Protein AF-A0A370FGY9-F1 (afdb_monomer_lite)

Radius of gyration: 21.3 Å; chains: 1; bounding box: 47×42×70 Å

Foldseek 3Di:
DQVLLVVQCVQQVAFEAEQLRDTPDDGHFQLDVDGPHDPPHNLVVLLVLLVLADPVQNVVRLQFQDDPDPGGHGLVVVLVVLVCQAPVNVVVVVDDPPGGDYPVRSVVVNSVSSSRSSVVQDRFLSNVSSVCVVVPDDVQQAHRHSAPLVRVLLQCVVQVCVVVVHDGNHQWHKDWLQPDFADQFKKWKAWDDPQQPCLEPVSSNVVSVVCVVPVDDTHMHIWGFNDADPFFTKTWTDCDVSTGYIYTFGDDPPDSGTDPCLEPPPPPHRNSDNSNGSGTIMGHGD

InterPro domains:
  IPR014545 Uncharacterised conserved protein UCP028415 [PIRSF028415] (3-267)
  IPR019262 Domain of unknown function DUF2272 [PF10030] (41-260)

Sequence (286 aa):
MARIAQAEHAAWGGAQLDVEGRLVRSGAAEAEERGAFARPAPWQRVMRYWSAVDEAEHARWPSAVRFGALRPAQRELLEQALQMASADLLQGLGAGTGVGLQSDERRAIRVALARVAVIDTPWSAAFISWVAREAGLQPGEFVFSEAHADYAADAWHTRMQEGSGAPSAGAMRACDLRTTAPRVGDLVCHARAASRDLVTLDELGEALERRRATGSGLPMHCDVVVQVDDGGFDTVGGNVLDSVTGRRLAFAPRTRLLDASYQPGCSACTDRHMSTAPWVLLLQWR

Secondary structure (DSSP, 8-state):
-HHHHHHHHHHTT-EEE-TTS-EEE----TT-SS-SS-SSPHHHHHHHHHTTS-GGGGGGSS-EE-SSSSSPEEHHHHHHHHHHTBHHHHHHTTPPTT-SB-HHHHHHHHHHHHHHHHHHS--HHHHHHHHHHHTT--BTTB---SSHHHHHHHHHHHHHHHHHT-----SEEEEETTTS---TT-EEEEE-GGGTT--SHHHHHHHHHHHHHH-----EEEEEEEEE-SSEEEEEEEEETTEEEEEEEEBPTTSSSB-GGGSTT-TTSPP-GGG-S-EEEEEEE-

pLDDT: mean 93.22, std 7.69, range [52.28, 98.94]

Structure (mmCIF, N/CA/C/O backbone):
data_AF-A0A370FGY9-F1
#
_entry.id   AF-A0A370FGY9-F1
#
loop_
_atom_site.group_PDB
_atom_site.id
_atom_site.type_symbol
_atom_site.label_atom_id
_atom_site.label_alt_id
_atom_site.label_comp_id
_atom_site.label_asym_id
_atom_site.label_entity_id
_atom_site.label_seq_id
_atom_site.pdbx_PDB_ins_code
_atom_site.Cartn_x
_atom_site.Cartn_y
_atom_site.Cartn_z
_atom_site.occupancy
_atom_site.B_iso_or_equiv
_atom_site.auth_seq_id
_atom_site.auth_comp_id
_atom_site.auth_asym_id
_atom_site.auth_atom_id
_atom_site.pdbx_PDB_model_num
ATOM 1 N N . MET A 1 1 ? -14.674 -2.165 -2.082 1.00 97.38 1 MET A N 1
ATOM 2 C CA . MET A 1 1 ? -13.233 -2.465 -1.897 1.00 97.38 1 MET A CA 1
ATOM 3 C C . MET A 1 1 ? -12.952 -3.942 -1.616 1.00 97.38 1 MET A C 1
ATOM 5 O O . MET A 1 1 ? -12.257 -4.548 -2.420 1.00 97.38 1 MET A O 1
ATOM 9 N N . ALA A 1 2 ? -13.521 -4.557 -0.568 1.00 98.44 2 ALA A N 1
ATOM 10 C CA . ALA A 1 2 ? -13.224 -5.944 -0.156 1.00 98.44 2 ALA A CA 1
ATOM 11 C C . ALA A 1 2 ? -13.160 -6.986 -1.296 1.00 98.44 2 ALA A C 1
ATOM 13 O O . ALA A 1 2 ? -12.139 -7.640 -1.481 1.00 98.44 2 ALA A O 1
ATOM 14 N N . ARG A 1 3 ? -14.211 -7.081 -2.122 1.00 98.38 3 ARG A N 1
ATOM 15 C CA . ARG A 1 3 ? -14.273 -8.020 -3.259 1.00 98.38 3 ARG A CA 1
ATOM 16 C C . ARG A 1 3 ? -13.146 -7.823 -4.285 1.00 98.38 3 ARG A C 1
ATOM 18 O O . ARG A 1 3 ? -12.659 -8.804 -4.836 1.00 98.38 3 ARG A O 1
ATOM 25 N N . ILE A 1 4 ? -12.742 -6.577 -4.554 1.00 98.50 4 ILE A N 1
ATOM 26 C CA . ILE A 1 4 ? -11.636 -6.272 -5.478 1.00 98.50 4 ILE A CA 1
ATOM 27 C C . ILE A 1 4 ? -10.314 -6.761 -4.880 1.00 98.50 4 ILE A C 1
ATOM 29 O O . ILE A 1 4 ? -9.561 -7.458 -5.555 1.00 98.50 4 ILE A O 1
ATOM 33 N N . ALA A 1 5 ? -10.074 -6.473 -3.597 1.00 98.69 5 ALA A N 1
ATOM 34 C CA . ALA A 1 5 ? -8.876 -6.925 -2.896 1.00 98.69 5 ALA A CA 1
ATOM 35 C C . ALA A 1 5 ? -8.790 -8.463 -2.836 1.00 98.69 5 ALA A C 1
ATOM 37 O O . ALA A 1 5 ? -7.739 -9.021 -3.133 1.00 98.69 5 ALA A O 1
ATOM 38 N N . GLN A 1 6 ? -9.896 -9.160 -2.545 1.00 98.50 6 GLN A N 1
ATOM 39 C CA . GLN A 1 6 ? -9.954 -10.632 -2.557 1.00 98.50 6 GLN A CA 1
ATOM 40 C C . GLN A 1 6 ? -9.659 -11.221 -3.940 1.00 98.50 6 GLN A C 1
ATOM 42 O O . GLN A 1 6 ? -8.902 -12.185 -4.049 1.00 98.50 6 GLN A O 1
ATOM 47 N N . ALA A 1 7 ? -10.241 -10.647 -4.998 1.00 97.19 7 ALA A N 1
ATOM 48 C CA . ALA A 1 7 ? -10.007 -11.105 -6.363 1.00 97.19 7 ALA A CA 1
ATOM 49 C C . ALA A 1 7 ? -8.538 -10.925 -6.774 1.00 97.19 7 ALA A C 1
ATOM 51 O O . ALA A 1 7 ? -7.948 -11.830 -7.365 1.00 97.19 7 ALA A O 1
ATOM 52 N N . GLU A 1 8 ? -7.930 -9.788 -6.425 1.00 97.06 8 GLU A N 1
ATOM 53 C CA . GLU A 1 8 ? -6.521 -9.543 -6.728 1.00 97.06 8 GLU A CA 1
ATOM 54 C C . GLU A 1 8 ? -5.606 -10.442 -5.884 1.00 97.06 8 GLU A C 1
ATOM 56 O O . GLU A 1 8 ? -4.702 -11.066 -6.425 1.00 97.06 8 GLU A O 1
ATOM 61 N N . HIS A 1 9 ? -5.894 -10.631 -4.597 1.00 97.56 9 HIS A N 1
ATOM 62 C CA . HIS A 1 9 ? -5.178 -11.580 -3.741 1.00 97.56 9 HIS A CA 1
ATOM 63 C C . HIS A 1 9 ? -5.190 -13.016 -4.298 1.00 97.56 9 HIS A C 1
ATOM 65 O O . HIS A 1 9 ? -4.148 -13.675 -4.355 1.00 97.56 9 HIS A O 1
ATOM 71 N N . ALA A 1 10 ? -6.342 -13.485 -4.790 1.00 95.44 10 ALA A N 1
ATOM 72 C CA . ALA A 1 10 ? -6.446 -14.781 -5.458 1.00 95.44 10 ALA A CA 1
ATOM 73 C C . ALA A 1 10 ? -5.622 -14.830 -6.758 1.00 95.44 10 ALA A C 1
ATOM 75 O O . ALA A 1 10 ? -4.945 -15.824 -7.025 1.00 95.44 10 ALA A O 1
ATOM 76 N N . ALA A 1 11 ? -5.619 -13.748 -7.543 1.00 93.88 11 ALA A N 1
ATOM 77 C CA . ALA A 1 11 ? -4.817 -13.646 -8.762 1.00 93.88 11 ALA A CA 1
ATOM 78 C C . ALA A 1 11 ? -3.297 -13.658 -8.494 1.00 93.88 11 ALA A C 1
ATOM 80 O O . ALA A 1 11 ? -2.530 -14.064 -9.368 1.00 93.88 11 ALA A O 1
ATOM 81 N N . TRP A 1 12 ? -2.876 -13.268 -7.288 1.00 94.56 12 TRP A N 1
ATOM 82 C CA . TRP A 1 12 ? -1.498 -13.356 -6.791 1.00 94.56 12 TRP A CA 1
ATOM 83 C C . TRP A 1 12 ? -1.161 -14.711 -6.146 1.00 94.56 12 TRP A C 1
ATOM 85 O O . TRP A 1 12 ? -0.090 -14.877 -5.573 1.00 94.56 12 TRP A O 1
ATOM 95 N N . GLY A 1 13 ? -2.041 -15.712 -6.235 1.00 93.25 13 GLY A N 1
ATOM 96 C CA . GLY A 1 13 ? -1.784 -17.051 -5.690 1.00 93.25 13 GLY A CA 1
ATOM 97 C C . GLY A 1 13 ? -2.042 -17.187 -4.186 1.00 93.25 13 GLY A C 1
ATOM 98 O O . GLY A 1 13 ? -1.811 -18.257 -3.623 1.00 93.25 13 GLY A O 1
ATOM 99 N N . GLY A 1 14 ? -2.578 -16.148 -3.539 1.00 95.25 14 GLY A N 1
ATOM 100 C CA . GLY A 1 14 ? -3.145 -16.262 -2.200 1.00 95.25 14 GLY A CA 1
ATOM 101 C C . GLY A 1 14 ? -2.131 -16.294 -1.049 1.00 95.25 14 GLY A C 1
ATOM 102 O O . GLY A 1 14 ? -2.337 -17.052 -0.108 1.00 95.25 14 GLY A O 1
ATOM 103 N N . ALA A 1 15 ? -1.039 -15.519 -1.094 1.00 97.06 15 ALA A N 1
ATOM 104 C CA . ALA A 1 15 ? -0.058 -15.464 0.004 1.00 97.06 15 ALA A CA 1
ATOM 105 C C . ALA A 1 15 ? -0.721 -15.144 1.361 1.00 97.06 15 ALA A C 1
ATOM 107 O O . ALA A 1 15 ? -1.352 -14.103 1.482 1.00 97.06 15 ALA A O 1
ATOM 108 N N . GLN A 1 16 ? -0.583 -15.984 2.389 1.00 98.38 16 GLN A N 1
ATOM 109 C CA . GLN A 1 16 ? -1.390 -15.871 3.613 1.00 98.38 16 GLN A CA 1
ATOM 110 C C . GLN A 1 16 ? -0.542 -15.890 4.886 1.00 98.38 16 GLN A C 1
ATOM 112 O O . GLN A 1 16 ? 0.246 -16.814 5.105 1.00 98.38 16 GLN A O 1
ATOM 117 N N . LEU A 1 17 ? -0.789 -14.910 5.756 1.00 98.62 17 LEU A N 1
ATOM 118 C CA . LEU A 1 17 ? -0.356 -14.888 7.150 1.00 98.62 17 LEU A CA 1
ATOM 119 C C . LEU A 1 17 ? -1.474 -15.416 8.059 1.00 98.62 17 LEU A C 1
ATOM 121 O O . LEU A 1 17 ? -2.625 -14.979 7.951 1.00 98.62 17 LEU A O 1
ATOM 125 N N . ASP A 1 18 ? -1.145 -16.351 8.948 1.00 98.06 18 ASP A N 1
ATOM 126 C CA . ASP A 1 18 ? -2.081 -16.843 9.961 1.00 98.06 18 ASP A CA 1
ATOM 127 C C . ASP A 1 18 ? -2.286 -15.838 11.108 1.00 98.06 18 ASP A C 1
ATOM 129 O O . ASP A 1 18 ? -1.772 -14.716 11.100 1.00 98.06 18 ASP A O 1
ATOM 133 N N . VAL A 1 19 ? -3.075 -16.243 12.102 1.00 97.56 19 VAL A N 1
ATOM 134 C CA . VAL A 1 19 ? -3.445 -15.400 13.242 1.00 97.56 19 VAL A CA 1
ATOM 135 C C . VAL A 1 19 ? -2.258 -15.092 14.168 1.00 97.56 19 VAL A C 1
ATOM 137 O O . VAL A 1 19 ? -2.263 -14.072 14.860 1.00 97.56 19 VAL A O 1
ATOM 140 N N . GLU A 1 20 ? -1.208 -15.912 14.159 1.00 96.81 20 GLU A N 1
ATOM 141 C CA . GLU A 1 20 ? 0.078 -15.643 14.812 1.00 96.81 20 GLU A CA 1
ATOM 142 C C . GLU A 1 20 ? 1.043 -14.848 13.915 1.00 96.81 20 GLU A C 1
ATOM 144 O O . GLU A 1 20 ? 2.161 -14.557 14.321 1.00 96.81 20 GLU A O 1
ATOM 149 N N . GLY A 1 21 ? 0.641 -14.472 12.698 1.00 97.00 21 GLY A N 1
ATOM 150 C CA . GLY A 1 21 ? 1.474 -13.723 11.758 1.00 97.00 21 GLY A CA 1
ATOM 151 C C . GLY A 1 21 ? 2.592 -14.542 11.114 1.00 97.00 21 GLY A C 1
ATOM 152 O O . GLY A 1 21 ? 3.596 -13.968 10.687 1.00 97.00 21 GLY A O 1
ATOM 153 N N . ARG A 1 22 ? 2.440 -15.868 11.034 1.00 97.38 22 ARG A N 1
ATOM 154 C CA . ARG A 1 22 ? 3.341 -16.765 10.299 1.00 97.38 22 ARG A CA 1
ATOM 155 C C . ARG A 1 22 ? 2.874 -16.911 8.858 1.00 97.38 22 ARG A C 1
ATOM 157 O O . ARG A 1 22 ? 1.678 -17.014 8.595 1.00 97.38 22 ARG A O 1
ATOM 164 N N . LEU A 1 23 ? 3.817 -16.986 7.923 1.00 97.50 23 LEU A N 1
ATOM 165 C CA . LEU A 1 23 ? 3.517 -17.283 6.524 1.00 97.50 23 LEU A CA 1
ATOM 166 C C . LEU A 1 23 ? 3.137 -18.759 6.367 1.00 97.50 23 LEU A C 1
ATOM 168 O O . LEU A 1 23 ? 3.995 -19.635 6.446 1.00 97.50 23 LEU A O 1
ATOM 172 N N . VAL A 1 24 ? 1.853 -19.028 6.132 1.00 97.56 24 VAL A N 1
ATOM 173 C CA . VAL A 1 24 ? 1.319 -20.391 5.942 1.00 97.56 24 VAL A CA 1
ATOM 174 C C . VAL A 1 24 ? 1.131 -20.757 4.472 1.00 97.56 24 VAL A C 1
ATOM 176 O O . VAL A 1 24 ? 0.966 -21.928 4.132 1.00 97.56 24 VAL A O 1
ATOM 179 N N . ARG A 1 25 ? 1.165 -19.762 3.583 1.00 96.62 25 ARG A N 1
ATOM 180 C CA . ARG A 1 25 ? 1.125 -19.945 2.132 1.00 96.62 25 ARG A CA 1
ATOM 181 C C . ARG A 1 25 ? 1.906 -18.832 1.451 1.00 96.62 25 ARG A C 1
ATOM 183 O O . ARG A 1 25 ? 1.647 -17.666 1.725 1.00 96.62 25 ARG A O 1
ATOM 190 N N . SER A 1 26 ? 2.785 -19.188 0.522 1.00 94.00 26 SER A N 1
ATOM 191 C CA . SER A 1 26 ? 3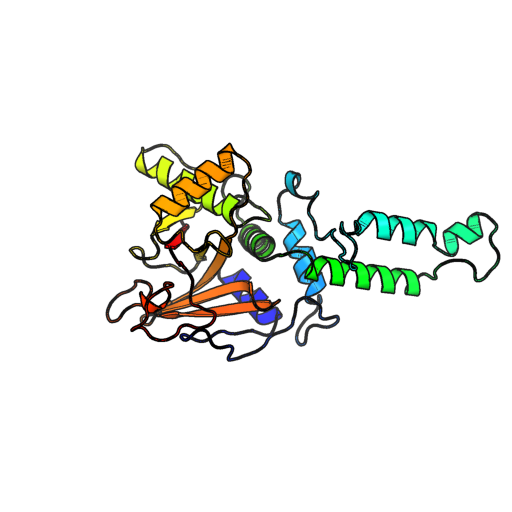.435 -18.228 -0.376 1.00 94.00 26 SER A CA 1
ATOM 192 C C . SER A 1 26 ? 2.614 -18.047 -1.652 1.00 94.00 26 SER A C 1
ATOM 194 O O . SER A 1 26 ? 2.051 -19.012 -2.170 1.00 94.00 26 SER A O 1
ATOM 196 N N . GLY A 1 27 ? 2.547 -16.811 -2.140 1.00 91.19 27 GLY A N 1
ATOM 197 C CA . GLY A 1 27 ? 1.972 -16.457 -3.439 1.00 91.19 27 GLY A CA 1
ATOM 198 C C . GLY A 1 27 ? 3.061 -16.120 -4.457 1.00 91.19 27 GLY A C 1
ATOM 199 O O . GLY A 1 27 ? 4.230 -16.439 -4.249 1.00 91.19 27 GLY A O 1
ATOM 200 N N . ALA A 1 28 ? 2.660 -15.468 -5.545 1.00 93.31 28 ALA A N 1
ATOM 201 C CA . ALA A 1 28 ? 3.574 -14.903 -6.527 1.00 93.31 28 ALA A CA 1
ATOM 202 C C . ALA A 1 28 ? 4.280 -13.661 -5.961 1.00 93.31 28 ALA A C 1
ATOM 204 O O . ALA A 1 28 ? 3.663 -12.867 -5.254 1.00 93.31 28 ALA A O 1
ATOM 205 N N . ALA A 1 29 ? 5.547 -13.468 -6.311 1.00 93.31 29 ALA A N 1
ATOM 206 C CA . ALA A 1 29 ? 6.303 -12.269 -5.967 1.00 93.31 29 ALA A CA 1
ATOM 207 C C . ALA A 1 29 ? 6.226 -11.200 -7.071 1.00 93.31 29 ALA A C 1
ATOM 209 O O . ALA A 1 29 ? 6.128 -11.498 -8.264 1.00 93.31 29 ALA A O 1
ATOM 210 N N . GLU A 1 30 ? 6.335 -9.933 -6.676 1.00 93.50 30 GLU A N 1
ATOM 211 C CA . GLU A 1 30 ? 6.213 -8.748 -7.536 1.00 93.50 30 GLU A CA 1
ATOM 212 C C . GLU A 1 30 ? 7.139 -8.762 -8.757 1.00 93.50 30 GLU A C 1
ATOM 214 O O . GLU A 1 30 ? 6.783 -8.237 -9.811 1.00 93.50 30 GLU A O 1
ATOM 219 N N . ALA A 1 31 ? 8.301 -9.407 -8.645 1.00 88.94 31 ALA A N 1
ATOM 220 C CA . ALA A 1 31 ? 9.307 -9.468 -9.694 1.00 88.94 31 ALA A CA 1
ATOM 221 C C . ALA A 1 31 ? 9.056 -10.566 -10.741 1.00 88.94 31 ALA A C 1
ATOM 223 O O . ALA A 1 31 ? 9.793 -10.625 -11.728 1.00 88.94 31 ALA A O 1
ATOM 224 N N . GLU A 1 32 ? 8.092 -11.469 -10.556 1.00 89.50 32 GLU A N 1
ATOM 225 C CA . GLU A 1 32 ? 7.945 -12.657 -11.408 1.00 89.50 32 GLU A CA 1
ATOM 226 C C . GLU A 1 32 ? 7.555 -12.326 -12.859 1.00 89.50 32 GLU A C 1
ATOM 228 O O . GLU A 1 32 ? 6.661 -11.526 -13.122 1.00 89.50 32 GLU A O 1
ATOM 233 N N . GLU A 1 33 ? 8.206 -12.979 -13.831 1.00 78.94 33 GLU A N 1
ATOM 234 C CA . GLU A 1 33 ? 7.919 -12.819 -15.272 1.00 78.94 33 GLU A CA 1
ATOM 235 C C . GLU A 1 33 ? 6.618 -13.515 -15.697 1.00 78.94 33 GLU A C 1
ATOM 237 O O . GLU A 1 33 ? 5.932 -13.053 -16.611 1.00 78.94 33 GLU A O 1
ATOM 242 N N . ARG A 1 34 ? 6.245 -14.591 -14.999 1.00 68.94 34 ARG A N 1
ATOM 243 C CA . ARG A 1 34 ? 4.994 -15.333 -15.171 1.00 68.94 34 ARG A CA 1
ATOM 244 C C . ARG A 1 34 ? 4.385 -15.530 -13.797 1.00 68.94 34 ARG A C 1
ATOM 246 O O . ARG A 1 34 ? 5.019 -16.140 -12.953 1.00 68.94 34 ARG A O 1
ATOM 253 N N . GLY A 1 35 ? 3.160 -15.055 -13.593 1.00 58.62 35 GLY A N 1
ATOM 254 C CA . GLY A 1 35 ? 2.405 -15.454 -12.411 1.00 58.62 35 GLY A CA 1
ATOM 255 C C . GLY A 1 35 ? 2.022 -16.927 -12.526 1.00 58.62 35 GLY A C 1
ATOM 256 O O . GLY A 1 35 ? 1.659 -17.385 -13.613 1.00 58.62 35 GLY A O 1
ATOM 257 N N . ALA A 1 36 ? 2.059 -17.657 -11.414 1.00 56.16 36 ALA A N 1
ATOM 258 C CA . ALA A 1 36 ? 1.690 -19.072 -11.371 1.00 56.16 36 ALA A CA 1
ATOM 259 C C . ALA A 1 36 ? 0.238 -19.359 -11.830 1.00 56.16 36 ALA A C 1
ATOM 261 O O . ALA A 1 36 ? -0.065 -20.495 -12.190 1.00 56.16 36 ALA A O 1
ATOM 262 N N . PHE A 1 37 ? -0.651 -18.350 -11.859 1.00 55.69 37 PHE A N 1
ATOM 263 C CA . PHE A 1 37 ? -2.094 -18.568 -12.037 1.00 55.69 37 PHE A CA 1
ATOM 264 C C . PHE A 1 37 ? -2.825 -17.628 -13.025 1.00 55.69 37 PHE A C 1
ATOM 266 O O . PHE A 1 37 ? -3.921 -17.980 -13.457 1.00 55.69 37 PHE A O 1
ATOM 273 N N . ALA A 1 38 ? -2.270 -16.474 -13.445 1.00 56.62 38 ALA A N 1
ATOM 274 C CA . ALA A 1 38 ? -2.950 -15.572 -14.396 1.00 56.62 38 ALA A CA 1
AT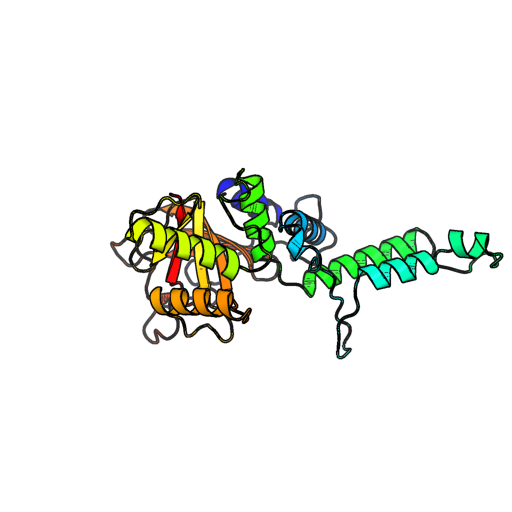OM 275 C C . ALA A 1 38 ? -2.026 -14.560 -15.109 1.00 56.62 38 ALA A C 1
ATOM 277 O O . ALA A 1 38 ? -1.075 -14.049 -14.522 1.00 56.62 38 ALA A O 1
ATOM 278 N N . ARG A 1 39 ? -2.379 -14.186 -16.353 1.00 70.06 39 ARG A N 1
ATOM 279 C CA . ARG A 1 39 ? -1.938 -12.926 -16.987 1.00 70.06 39 ARG A CA 1
ATOM 280 C C . ARG A 1 39 ? -2.833 -11.770 -16.505 1.00 70.06 39 ARG A C 1
ATOM 282 O O . ARG A 1 39 ? -4.024 -12.000 -16.299 1.00 70.06 39 ARG A O 1
ATOM 289 N N . PRO A 1 40 ? -2.318 -10.539 -16.370 1.00 86.75 40 PRO A N 1
ATOM 290 C CA . PRO A 1 40 ? -0.925 -10.134 -16.578 1.00 86.75 40 PRO A CA 1
ATOM 291 C C . PRO A 1 40 ? -0.000 -10.582 -15.425 1.00 86.75 40 PRO A C 1
ATOM 293 O O . PRO A 1 40 ? -0.487 -10.980 -14.367 1.00 86.75 40 PRO A O 1
ATOM 296 N N . ALA A 1 41 ? 1.318 -10.568 -15.652 1.00 91.25 41 ALA A N 1
ATOM 297 C CA . ALA A 1 41 ? 2.325 -10.959 -14.657 1.00 91.25 41 ALA A CA 1
ATOM 298 C C . ALA A 1 41 ? 2.316 -10.020 -13.428 1.00 91.25 41 ALA A C 1
ATOM 300 O O . ALA A 1 41 ? 1.877 -8.875 -13.568 1.00 91.25 41 ALA A O 1
ATOM 301 N N . PRO A 1 42 ? 2.818 -10.442 -12.251 1.00 93.81 42 PRO A N 1
ATOM 302 C CA . PRO A 1 42 ? 2.815 -9.620 -11.035 1.00 93.81 42 PRO A CA 1
ATOM 303 C C . PRO A 1 42 ? 3.351 -8.196 -11.225 1.00 93.81 42 PRO A C 1
ATOM 305 O O . PRO A 1 42 ? 2.633 -7.243 -10.931 1.00 93.81 42 PRO A O 1
ATOM 308 N N . TRP A 1 43 ? 4.524 -8.014 -11.841 1.00 92.94 43 TRP A N 1
ATOM 309 C CA . TRP A 1 43 ? 5.077 -6.671 -12.079 1.00 92.94 43 TRP A CA 1
ATOM 310 C C . TRP A 1 43 ? 4.165 -5.794 -12.951 1.00 92.94 43 TRP A C 1
ATOM 312 O O . TRP A 1 43 ? 4.054 -4.594 -12.731 1.00 92.94 43 TRP A O 1
ATOM 322 N N . GLN A 1 44 ? 3.462 -6.382 -13.923 1.00 92.81 44 GLN A N 1
ATOM 323 C CA . GLN A 1 44 ? 2.523 -5.654 -14.784 1.00 92.81 44 GLN A CA 1
ATOM 324 C C . GLN A 1 44 ? 1.272 -5.230 -14.010 1.00 92.81 44 GLN A C 1
ATOM 326 O O . GLN A 1 44 ? 0.719 -4.164 -14.273 1.00 92.81 44 GLN A O 1
ATOM 331 N N . ARG A 1 45 ? 0.830 -6.056 -13.054 1.00 94.44 45 ARG A N 1
ATOM 332 C CA . ARG A 1 45 ? -0.256 -5.710 -12.126 1.00 94.44 45 ARG A CA 1
ATOM 333 C C . ARG A 1 45 ? 0.164 -4.557 -11.231 1.00 94.44 45 ARG A C 1
ATOM 335 O O . ARG A 1 45 ? -0.597 -3.607 -11.113 1.00 94.44 45 ARG A O 1
ATOM 342 N N . VAL A 1 46 ? 1.391 -4.591 -10.701 1.00 94.75 46 VAL A N 1
ATOM 343 C CA . VAL A 1 46 ? 1.933 -3.469 -9.926 1.00 94.75 46 VAL A CA 1
ATOM 344 C C . VAL A 1 46 ? 1.929 -2.194 -10.760 1.00 94.75 46 VAL A C 1
ATOM 346 O O . VAL A 1 46 ? 1.336 -1.212 -10.331 1.00 94.75 46 VAL A O 1
ATOM 349 N N . MET A 1 47 ? 2.475 -2.217 -11.981 1.00 91.69 47 MET A N 1
ATOM 350 C CA . MET A 1 47 ? 2.444 -1.053 -12.882 1.00 91.69 47 MET A CA 1
ATOM 351 C C . MET A 1 47 ? 1.015 -0.532 -13.131 1.00 91.69 47 MET A C 1
ATOM 353 O O . MET A 1 47 ? 0.821 0.676 -13.223 1.00 91.69 47 MET A O 1
ATOM 357 N N . ARG A 1 48 ? 0.002 -1.412 -13.187 1.00 92.69 48 ARG A N 1
ATOM 358 C CA . ARG A 1 48 ? -1.416 -1.017 -13.279 1.00 92.69 48 ARG A CA 1
ATOM 359 C C . ARG A 1 48 ? -1.917 -0.320 -12.013 1.00 92.69 48 ARG A C 1
ATOM 361 O O . ARG A 1 48 ? -2.732 0.585 -12.116 1.00 92.69 48 ARG A O 1
ATOM 368 N N . TYR A 1 49 ? -1.466 -0.706 -10.822 1.00 95.12 49 TYR A N 1
ATOM 369 C CA . TYR A 1 49 ? -1.899 -0.025 -9.596 1.00 95.12 49 TYR A CA 1
ATOM 370 C C . TYR A 1 49 ? -1.465 1.441 -9.582 1.00 95.12 49 TYR A C 1
ATOM 372 O O . TYR A 1 49 ? -2.221 2.313 -9.164 1.00 95.12 49 TYR A O 1
ATOM 380 N N . TRP A 1 50 ? -0.274 1.721 -10.107 1.00 92.56 50 TRP A N 1
ATOM 381 C CA . TRP A 1 50 ? 0.270 3.074 -10.191 1.00 92.56 50 TRP A CA 1
ATOM 382 C C . TRP A 1 50 ? -0.527 4.010 -11.102 1.00 92.56 50 TRP A C 1
ATOM 384 O O . TRP A 1 50 ? -0.531 5.210 -10.854 1.00 92.56 50 TRP A O 1
ATOM 394 N N . SER A 1 51 ? -1.281 3.492 -12.079 1.00 89.19 51 SER A N 1
ATOM 395 C CA . SER A 1 51 ? -2.181 4.332 -12.885 1.00 89.19 51 SER A CA 1
ATOM 396 C C . SER A 1 51 ? -3.430 4.797 -12.129 1.00 89.19 51 SER A C 1
ATOM 398 O O . SER A 1 51 ? -4.238 5.541 -12.681 1.00 89.19 51 SER A O 1
ATOM 400 N N . ALA A 1 52 ? -3.652 4.311 -10.904 1.00 90.62 52 ALA A N 1
ATOM 401 C CA . ALA A 1 52 ? -4.758 4.753 -10.064 1.00 90.62 52 ALA A CA 1
ATOM 402 C C . ALA A 1 52 ? -4.396 5.918 -9.140 1.00 90.62 52 ALA A C 1
ATOM 404 O O . ALA A 1 52 ? -5.310 6.507 -8.574 1.00 90.62 52 ALA A O 1
ATOM 405 N N . VAL A 1 53 ? -3.109 6.233 -8.979 1.00 90.38 53 VAL A N 1
ATOM 406 C CA . VAL A 1 53 ? -2.639 7.396 -8.215 1.00 90.38 53 VAL A CA 1
ATOM 407 C C . VAL A 1 53 ? -2.987 8.680 -8.985 1.00 90.38 53 VAL A C 1
ATOM 409 O O . VAL A 1 53 ? -3.140 8.649 -10.205 1.00 90.38 53 VAL A O 1
ATOM 412 N N . ASP A 1 54 ? -3.189 9.799 -8.294 1.00 84.31 54 ASP A N 1
ATOM 413 C CA . ASP A 1 54 ? -3.544 11.064 -8.937 1.00 84.31 54 ASP A CA 1
ATOM 414 C C . ASP A 1 54 ? -2.407 11.638 -9.794 1.00 84.31 54 ASP A C 1
ATOM 416 O O . ASP A 1 54 ? -1.220 11.505 -9.488 1.00 84.31 54 ASP A O 1
ATOM 420 N N . GLU A 1 55 ? -2.780 12.332 -10.877 1.00 69.38 55 GLU A N 1
ATOM 421 C CA . GLU A 1 55 ? -1.829 12.788 -11.899 1.00 69.38 55 GLU A CA 1
ATOM 422 C C . GLU A 1 55 ? -0.745 13.726 -11.367 1.00 69.38 55 GLU A C 1
ATOM 424 O O . GLU A 1 55 ? 0.397 13.687 -11.825 1.00 69.38 55 GLU A O 1
ATOM 429 N N . ALA A 1 56 ? -1.074 14.536 -10.361 1.00 66.06 56 ALA A N 1
ATOM 430 C CA . ALA A 1 56 ? -0.116 15.420 -9.705 1.00 66.06 56 ALA A CA 1
ATOM 431 C C . ALA A 1 56 ? 1.027 14.650 -9.012 1.00 66.06 56 ALA A C 1
ATOM 433 O O . ALA A 1 56 ? 2.112 15.198 -8.816 1.00 66.06 56 ALA A O 1
ATOM 434 N N . GLU A 1 57 ? 0.809 13.377 -8.680 1.00 67.19 57 GLU A N 1
ATOM 435 C CA . GLU A 1 57 ? 1.802 12.481 -8.089 1.00 67.19 57 GLU A CA 1
ATOM 436 C C . GLU A 1 57 ? 2.435 11.535 -9.128 1.00 67.19 57 GLU A C 1
ATOM 438 O O . GLU A 1 57 ? 3.396 10.833 -8.815 1.00 67.19 57 GLU A O 1
ATOM 443 N N . HIS A 1 58 ? 1.993 11.561 -10.397 1.00 61.38 58 HIS A N 1
ATOM 444 C CA . HIS A 1 58 ? 2.502 10.675 -11.454 1.00 61.38 58 HIS A CA 1
ATOM 445 C C . HIS A 1 58 ? 4.001 10.821 -11.750 1.00 61.38 58 HIS A C 1
ATOM 447 O O . HIS A 1 58 ? 4.611 9.897 -12.286 1.00 61.38 58 HIS A O 1
ATOM 453 N N . ALA A 1 59 ? 4.634 11.931 -11.357 1.00 52.28 59 ALA A N 1
ATOM 454 C CA . ALA A 1 59 ? 6.087 12.094 -11.445 1.00 52.28 59 ALA A CA 1
ATOM 455 C C . ALA A 1 59 ? 6.879 11.036 -10.639 1.00 52.28 59 ALA A C 1
ATOM 457 O O . ALA A 1 59 ? 8.102 10.969 -10.756 1.00 52.28 59 ALA A O 1
ATOM 458 N N . ARG A 1 60 ? 6.193 10.229 -9.819 1.00 60.56 60 ARG A N 1
ATOM 459 C CA . ARG A 1 60 ? 6.750 9.202 -8.934 1.00 60.56 60 ARG A CA 1
ATOM 460 C C . ARG A 1 60 ? 6.244 7.785 -9.236 1.00 60.56 60 ARG A C 1
ATOM 462 O O . ARG A 1 60 ? 6.417 6.891 -8.413 1.00 60.56 60 ARG A O 1
ATOM 469 N N . TRP A 1 61 ? 5.726 7.541 -10.452 1.00 77.06 61 TRP A N 1
ATOM 470 C CA . TRP A 1 61 ? 5.603 6.172 -10.992 1.00 77.06 61 TRP A CA 1
ATOM 471 C C . TRP A 1 61 ? 6.903 5.394 -10.750 1.00 77.06 61 TRP A C 1
ATOM 473 O O . TRP A 1 61 ? 7.951 6.038 -10.648 1.00 77.06 61 TRP A O 1
ATOM 483 N N . PRO A 1 62 ? 6.890 4.046 -10.717 1.00 83.25 62 PRO A N 1
ATOM 484 C CA . PRO A 1 62 ? 8.095 3.248 -10.524 1.00 83.25 62 PRO A CA 1
ATOM 485 C C . PRO A 1 62 ? 9.129 3.611 -11.590 1.00 83.25 62 PRO A C 1
ATOM 487 O O . PRO A 1 62 ? 9.078 3.150 -12.733 1.00 83.25 62 PRO A O 1
ATOM 490 N N . SER A 1 63 ? 10.023 4.517 -11.223 1.00 85.69 63 SER A N 1
ATOM 491 C CA . SER A 1 63 ? 10.941 5.239 -12.107 1.00 85.69 63 SER A CA 1
ATOM 492 C C . SER A 1 63 ? 12.359 5.120 -11.582 1.00 85.69 63 SER A C 1
ATOM 494 O O . SER A 1 63 ? 13.308 5.176 -12.355 1.00 85.69 63 SER A O 1
ATOM 496 N N . ALA A 1 64 ? 12.524 4.893 -10.280 1.00 89.56 64 ALA A N 1
ATOM 497 C CA . ALA A 1 64 ? 13.817 4.624 -9.691 1.00 89.56 64 ALA A CA 1
ATOM 498 C C . ALA A 1 64 ? 14.314 3.237 -10.116 1.00 89.56 64 ALA A C 1
ATOM 500 O O . ALA A 1 64 ? 13.647 2.236 -9.891 1.00 89.56 64 ALA A O 1
ATOM 501 N N . VAL A 1 65 ? 15.514 3.192 -10.690 1.00 92.62 65 VAL A N 1
ATOM 502 C CA . VAL A 1 65 ? 16.277 1.964 -10.932 1.00 92.62 65 VAL A CA 1
ATOM 503 C C . VAL A 1 65 ? 17.561 2.059 -10.115 1.00 92.62 65 VAL A C 1
ATOM 505 O O . VAL A 1 65 ? 18.442 2.876 -10.411 1.00 92.62 65 VAL A O 1
ATOM 508 N N . ARG A 1 66 ? 17.669 1.268 -9.048 1.00 92.00 66 ARG A N 1
ATOM 509 C CA . ARG A 1 66 ? 18.839 1.219 -8.167 1.00 92.00 66 ARG A CA 1
ATOM 510 C C . ARG A 1 66 ? 19.842 0.205 -8.706 1.00 92.00 66 ARG A C 1
ATOM 512 O O . ARG A 1 66 ? 19.518 -0.933 -9.016 1.00 92.00 66 ARG A O 1
ATOM 519 N N . PHE A 1 67 ? 21.097 0.633 -8.800 1.00 92.50 67 PHE A N 1
ATOM 520 C CA . PHE A 1 67 ? 22.189 -0.173 -9.363 1.00 92.50 67 PHE A CA 1
ATOM 521 C C . PHE A 1 67 ? 23.505 -0.018 -8.579 1.00 92.50 67 PHE A C 1
ATOM 523 O O . PHE A 1 67 ? 24.588 -0.255 -9.104 1.00 92.50 67 PHE A O 1
ATOM 530 N N . GLY A 1 68 ? 23.421 0.424 -7.318 1.00 91.94 68 GLY A N 1
ATOM 531 C CA . GLY A 1 68 ? 24.579 0.646 -6.438 1.00 91.94 68 GLY A CA 1
ATOM 532 C C . GLY A 1 68 ? 25.182 2.057 -6.484 1.00 91.94 68 GLY A C 1
ATOM 533 O O . GLY A 1 68 ? 26.085 2.353 -5.707 1.00 91.94 68 GLY A O 1
ATOM 534 N N . ALA A 1 69 ? 24.680 2.949 -7.342 1.00 92.31 69 ALA A N 1
ATOM 535 C CA . ALA A 1 69 ? 25.060 4.362 -7.331 1.00 92.31 69 ALA A CA 1
ATOM 536 C C . ALA A 1 69 ? 24.385 5.154 -6.195 1.00 92.31 69 ALA A C 1
ATOM 538 O O . ALA A 1 69 ? 23.364 4.743 -5.645 1.00 92.31 69 ALA A O 1
ATOM 539 N N . LEU A 1 70 ? 24.931 6.342 -5.893 1.00 93.44 70 LEU A N 1
ATOM 540 C CA . LEU A 1 70 ? 24.404 7.253 -4.865 1.00 93.44 70 LEU A CA 1
ATOM 541 C C . LEU A 1 70 ? 22.949 7.673 -5.128 1.00 93.44 70 LEU A C 1
ATOM 543 O O . LEU A 1 70 ? 22.174 7.859 -4.193 1.00 93.44 70 LEU A O 1
ATOM 547 N N . ARG A 1 71 ? 22.588 7.857 -6.402 1.00 91.56 71 ARG A N 1
ATOM 548 C CA . ARG A 1 71 ? 21.232 8.198 -6.840 1.00 91.56 71 ARG A CA 1
ATOM 549 C C . ARG A 1 71 ? 20.733 7.128 -7.811 1.00 91.56 71 ARG A C 1
ATOM 551 O O . ARG A 1 71 ? 21.531 6.663 -8.627 1.00 91.56 71 ARG A O 1
ATOM 558 N N . PRO A 1 72 ? 19.446 6.747 -7.744 1.00 92.50 72 PRO A N 1
ATOM 559 C CA . PRO A 1 72 ? 18.872 5.842 -8.729 1.00 92.50 72 PRO A CA 1
ATOM 560 C C . PRO A 1 72 ? 18.892 6.486 -10.119 1.00 92.50 72 PRO A C 1
ATOM 562 O O . PRO A 1 72 ? 18.805 7.710 -10.255 1.00 92.50 72 PRO A O 1
ATOM 565 N N . ALA A 1 73 ? 18.990 5.652 -11.150 1.00 92.88 73 ALA A N 1
ATOM 566 C CA . ALA A 1 73 ? 18.720 6.086 -12.512 1.00 92.88 73 ALA A CA 1
ATOM 567 C C . ALA A 1 73 ? 17.206 6.243 -12.708 1.00 92.88 73 ALA A C 1
ATOM 569 O O . ALA A 1 73 ? 16.421 5.561 -12.050 1.00 92.88 73 ALA A O 1
ATOM 570 N N . GLN A 1 74 ? 16.807 7.132 -13.618 1.00 91.62 74 GLN A N 1
ATOM 571 C CA . GLN A 1 74 ? 15.405 7.285 -14.006 1.00 91.62 74 GLN A CA 1
ATOM 572 C C . GLN A 1 74 ? 15.095 6.319 -15.148 1.00 91.62 74 GLN A C 1
ATOM 574 O O . GLN A 1 74 ? 15.750 6.364 -16.194 1.00 91.62 74 GLN A O 1
ATOM 579 N N . ARG A 1 75 ? 14.098 5.457 -14.956 1.00 91.94 75 ARG A N 1
ATOM 580 C CA . ARG A 1 75 ? 13.673 4.441 -15.920 1.00 91.94 75 ARG A CA 1
ATOM 581 C C . ARG A 1 75 ? 13.332 5.073 -17.262 1.00 91.94 75 ARG A C 1
ATOM 583 O O . ARG A 1 75 ? 13.760 4.562 -18.286 1.00 91.94 75 ARG A O 1
ATOM 590 N N . GLU A 1 76 ? 12.639 6.203 -17.268 1.00 89.50 76 GLU A N 1
ATOM 591 C CA . GLU A 1 76 ? 12.215 6.908 -18.478 1.00 89.50 76 GLU A CA 1
ATOM 592 C C . GLU A 1 76 ? 13.416 7.411 -19.288 1.00 89.50 76 GLU A C 1
ATOM 594 O O . GLU A 1 76 ? 13.443 7.273 -20.509 1.00 89.50 76 GLU A O 1
ATOM 599 N N . LEU A 1 77 ? 14.446 7.941 -18.618 1.00 93.06 77 LEU A N 1
ATOM 600 C CA . LEU A 1 77 ? 15.681 8.376 -19.280 1.00 93.06 77 LEU A CA 1
ATOM 601 C C . LEU A 1 77 ? 16.478 7.186 -19.822 1.00 93.06 77 LEU A C 1
ATOM 603 O O . LEU A 1 77 ? 17.041 7.263 -20.914 1.00 93.06 77 LEU A O 1
ATOM 607 N N . LEU A 1 78 ? 16.497 6.067 -19.095 1.00 94.19 78 LEU A N 1
ATOM 608 C CA . LEU A 1 78 ? 17.086 4.824 -19.589 1.00 94.19 78 LEU A CA 1
ATOM 609 C C . LEU A 1 78 ? 16.320 4.302 -20.812 1.00 94.19 78 LEU A C 1
ATOM 611 O O . LEU A 1 78 ? 16.935 3.916 -21.800 1.00 94.19 78 LEU A O 1
ATOM 615 N N . GLU A 1 79 ? 14.989 4.345 -20.797 1.00 92.69 79 GLU A N 1
ATOM 616 C CA . GLU A 1 79 ? 14.152 3.965 -21.938 1.00 92.69 79 GLU A CA 1
ATOM 617 C C . GLU A 1 79 ? 14.386 4.868 -23.157 1.00 92.69 79 GLU A C 1
ATOM 619 O O . GLU A 1 79 ? 14.472 4.366 -24.281 1.00 92.69 79 GLU A O 1
ATOM 624 N N . GLN A 1 80 ? 14.566 6.175 -22.951 1.00 94.00 80 GLN A N 1
ATOM 625 C CA . GLN A 1 80 ? 14.961 7.107 -24.011 1.00 94.00 80 GLN A CA 1
ATOM 626 C C . GLN A 1 80 ? 16.348 6.766 -24.570 1.00 94.00 80 GLN A C 1
ATOM 628 O O . GLN A 1 80 ? 16.517 6.712 -25.788 1.00 94.00 80 GLN A O 1
ATOM 633 N N . ALA A 1 81 ? 17.326 6.461 -23.711 1.00 95.38 81 ALA A N 1
ATOM 634 C CA . ALA A 1 81 ? 18.652 6.023 -24.145 1.00 95.38 81 ALA A CA 1
ATOM 635 C C . ALA A 1 81 ? 18.588 4.731 -24.977 1.00 95.38 81 ALA A C 1
ATOM 637 O O . ALA A 1 81 ? 19.230 4.637 -26.022 1.00 95.38 81 ALA A O 1
ATOM 638 N N . LEU A 1 82 ? 17.749 3.770 -24.580 1.00 95.19 82 LEU A N 1
ATOM 639 C CA . LEU A 1 82 ? 17.506 2.552 -25.357 1.00 95.19 82 LEU A CA 1
ATOM 640 C C . LEU A 1 82 ? 16.848 2.835 -26.712 1.00 95.19 82 LEU A C 1
ATOM 642 O O . LEU A 1 82 ? 17.141 2.148 -27.689 1.00 95.19 82 LEU A O 1
ATOM 646 N N . GLN A 1 83 ? 15.960 3.829 -26.791 1.00 93.44 83 GLN A N 1
ATOM 647 C CA . GLN A 1 83 ? 15.352 4.249 -28.053 1.00 93.44 83 GLN A CA 1
ATOM 648 C C . GLN A 1 83 ? 16.390 4.889 -28.983 1.00 93.44 83 GLN A C 1
ATOM 650 O O . GLN A 1 83 ? 16.424 4.565 -30.172 1.00 93.44 83 GLN A O 1
ATOM 655 N N . MET A 1 84 ? 17.267 5.737 -28.441 1.00 95.25 84 MET A N 1
ATOM 656 C CA . MET A 1 84 ? 18.376 6.335 -29.192 1.00 95.25 84 MET A CA 1
ATOM 657 C C . MET A 1 84 ? 19.381 5.285 -29.683 1.00 95.25 84 MET A C 1
ATOM 659 O O . MET A 1 84 ? 19.968 5.443 -30.747 1.00 95.25 84 MET A O 1
ATOM 663 N N . ALA A 1 85 ? 19.542 4.189 -28.940 1.00 95.25 85 ALA A N 1
ATOM 664 C CA . ALA A 1 85 ? 20.403 3.070 -29.305 1.00 95.25 85 ALA A CA 1
ATOM 665 C C . ALA A 1 85 ? 19.746 2.054 -30.263 1.00 95.25 85 ALA A C 1
ATOM 667 O O . ALA A 1 85 ? 20.345 1.013 -30.531 1.00 95.25 85 ALA A O 1
ATOM 668 N N . SER A 1 86 ? 18.523 2.294 -30.752 1.00 95.75 86 SER A N 1
ATOM 669 C CA . SER A 1 86 ? 17.822 1.328 -31.610 1.00 95.75 86 SER A CA 1
ATOM 670 C C . SER A 1 86 ? 18.490 1.163 -32.978 1.00 95.75 86 SER A C 1
ATOM 672 O O . SER A 1 86 ? 18.889 2.143 -33.610 1.00 95.75 86 SER A O 1
ATOM 674 N N . ALA A 1 87 ? 18.579 -0.084 -33.449 1.00 95.19 87 ALA A N 1
ATOM 675 C CA . ALA A 1 87 ? 19.172 -0.406 -34.745 1.00 95.19 87 ALA A CA 1
ATOM 676 C C . ALA A 1 87 ? 18.476 0.336 -35.898 1.00 95.19 87 ALA A C 1
ATOM 678 O O . ALA A 1 87 ? 19.157 0.900 -36.749 1.00 95.19 87 ALA A O 1
ATOM 679 N N . ASP A 1 88 ? 17.140 0.416 -35.880 1.00 93.12 88 ASP A N 1
ATOM 680 C CA . ASP A 1 88 ? 16.357 1.122 -36.905 1.00 93.12 88 ASP A CA 1
ATOM 681 C C . ASP A 1 88 ? 16.725 2.613 -36.988 1.00 93.12 88 ASP A C 1
ATOM 683 O O . ASP A 1 88 ? 16.925 3.153 -38.077 1.00 93.12 88 ASP A O 1
ATOM 687 N N . LEU A 1 89 ? 16.856 3.283 -35.835 1.00 93.94 89 LEU A N 1
ATOM 688 C CA . LEU A 1 89 ? 17.221 4.698 -35.787 1.00 93.94 89 LEU A CA 1
ATOM 689 C C . LEU A 1 89 ? 18.652 4.914 -36.280 1.00 93.94 89 LEU A C 1
ATOM 691 O O . LEU A 1 89 ? 18.890 5.796 -37.101 1.00 93.94 89 LEU A O 1
ATOM 695 N N . LEU A 1 90 ? 19.602 4.111 -35.798 1.00 96.00 90 LEU A N 1
ATOM 696 C CA . LEU A 1 90 ? 21.009 4.259 -36.166 1.00 96.00 90 LEU A CA 1
ATOM 697 C C . LEU A 1 90 ? 21.246 3.942 -37.648 1.00 96.00 90 LEU A C 1
ATOM 699 O O . LEU A 1 90 ? 22.002 4.657 -38.304 1.00 96.00 90 LEU A O 1
ATOM 703 N N . GLN A 1 91 ? 20.565 2.939 -38.207 1.00 94.25 91 GLN A N 1
ATOM 704 C CA . GLN A 1 91 ? 20.604 2.650 -39.644 1.00 94.25 91 GLN A CA 1
ATOM 705 C C . GLN A 1 91 ? 20.020 3.802 -40.468 1.00 94.25 91 GLN A C 1
ATOM 707 O O . GLN A 1 91 ? 20.611 4.192 -41.473 1.00 94.25 91 GLN A O 1
ATOM 712 N N . GLY A 1 92 ? 18.921 4.414 -40.012 1.00 93.38 92 GLY A N 1
ATOM 713 C CA . GLY A 1 92 ? 18.369 5.628 -40.624 1.00 93.38 92 GLY A CA 1
ATOM 714 C C . GLY A 1 92 ? 19.339 6.818 -40.623 1.00 93.38 92 GLY A C 1
ATOM 715 O O . GLY A 1 92 ? 19.241 7.692 -41.481 1.00 93.38 92 GLY A O 1
ATOM 716 N N . LEU A 1 93 ? 20.309 6.827 -39.702 1.00 95.56 93 LEU A N 1
ATOM 717 C CA . LEU A 1 93 ? 21.394 7.810 -39.615 1.00 95.56 93 LEU A CA 1
ATOM 718 C C . LEU A 1 93 ? 22.676 7.381 -40.360 1.00 95.56 93 LEU A C 1
ATOM 720 O O . LEU A 1 93 ? 23.696 8.061 -40.261 1.00 95.56 93 LEU A O 1
ATOM 724 N N . GLY A 1 94 ? 22.642 6.276 -41.112 1.00 94.75 94 GLY A N 1
ATOM 725 C CA . GLY A 1 94 ? 23.765 5.793 -41.922 1.00 94.75 94 GLY A CA 1
ATOM 726 C C . GLY A 1 94 ? 24.724 4.838 -41.205 1.00 94.75 94 GLY A C 1
ATOM 727 O O . GLY A 1 94 ? 25.795 4.547 -41.739 1.00 94.75 94 GLY A O 1
ATOM 728 N N . ALA A 1 95 ? 24.376 4.335 -40.016 1.00 93.31 95 ALA A N 1
ATOM 729 C CA . ALA A 1 95 ? 25.151 3.277 -39.371 1.00 93.31 95 ALA A CA 1
ATOM 730 C C . ALA A 1 95 ? 25.060 1.955 -40.158 1.00 93.31 95 ALA A C 1
ATOM 732 O O . ALA A 1 95 ? 24.046 1.649 -40.787 1.00 93.31 95 ALA A O 1
ATOM 733 N N . GLY A 1 96 ? 26.128 1.154 -40.103 1.00 90.44 96 GLY A N 1
ATOM 734 C CA . GLY A 1 96 ? 26.175 -0.156 -40.752 1.00 90.44 96 GLY A CA 1
ATOM 735 C C . GLY A 1 96 ? 25.182 -1.163 -40.162 1.00 90.44 96 GLY A C 1
ATOM 736 O O . GLY A 1 96 ? 24.706 -1.029 -39.033 1.00 90.44 96 GLY A O 1
ATOM 737 N N . THR A 1 97 ? 24.900 -2.223 -40.918 1.00 85.69 97 THR A N 1
ATOM 738 C CA . THR A 1 97 ? 24.090 -3.353 -40.444 1.00 85.69 97 THR A CA 1
ATOM 739 C C . THR A 1 97 ? 24.739 -4.009 -39.225 1.00 85.69 97 THR A C 1
ATOM 741 O O . THR A 1 97 ? 25.945 -4.249 -39.226 1.00 85.69 97 THR A O 1
ATOM 744 N N . GLY A 1 98 ? 23.943 -4.327 -38.202 1.00 85.50 98 GLY A N 1
ATOM 745 C CA . GLY A 1 98 ? 24.435 -4.917 -36.949 1.00 85.50 98 GLY A CA 1
ATOM 746 C C . GLY A 1 98 ? 24.885 -3.901 -35.892 1.00 85.50 98 GLY A C 1
ATOM 747 O O . GLY A 1 98 ? 25.345 -4.306 -34.830 1.00 85.50 98 GLY A O 1
ATOM 748 N N . VAL A 1 99 ? 24.735 -2.596 -36.150 1.00 92.06 99 VAL A N 1
ATOM 749 C CA . VAL A 1 99 ? 24.923 -1.541 -35.145 1.00 92.06 99 VAL A CA 1
ATOM 750 C C . VAL A 1 99 ? 23.582 -1.199 -34.489 1.00 92.06 99 VAL A C 1
ATOM 752 O O . VAL A 1 99 ? 22.592 -0.961 -35.179 1.00 92.06 99 VAL A O 1
ATOM 755 N N . GLY A 1 100 ? 23.571 -1.128 -33.156 1.00 94.19 100 GLY A N 1
ATOM 756 C CA . GLY A 1 100 ? 22.391 -0.797 -32.354 1.00 94.19 100 GLY A CA 1
ATOM 757 C C . GLY A 1 100 ? 21.630 -2.014 -31.832 1.00 94.19 100 GLY A C 1
ATOM 758 O O . GLY A 1 100 ? 21.851 -3.145 -32.257 1.00 94.19 100 GLY A O 1
ATOM 759 N N . LEU A 1 101 ? 20.723 -1.755 -30.893 1.00 96.06 101 LEU A N 1
ATOM 760 C CA . LEU A 1 101 ? 19.889 -2.765 -30.252 1.00 96.06 101 LEU A CA 1
ATOM 761 C C . LEU A 1 101 ? 18.749 -3.196 -31.172 1.00 96.06 101 LEU A C 1
ATOM 763 O O . LEU A 1 101 ? 17.991 -2.356 -31.678 1.00 96.06 101 LEU A O 1
ATOM 767 N N . GLN A 1 102 ? 18.589 -4.506 -31.316 1.00 95.94 102 GLN A N 1
ATOM 768 C CA . GLN A 1 102 ? 17.459 -5.112 -32.003 1.00 95.94 102 GLN A CA 1
ATOM 769 C C . GLN A 1 102 ? 16.156 -4.916 -31.213 1.00 95.94 102 GLN A C 1
ATOM 771 O O . GLN A 1 102 ? 16.134 -4.560 -30.027 1.00 95.94 102 GLN A O 1
ATOM 776 N N . SER A 1 103 ? 15.023 -5.106 -31.892 1.00 92.19 103 SER A N 1
ATOM 777 C CA . SER A 1 103 ? 13.699 -4.850 -31.307 1.00 92.19 103 SER A CA 1
ATOM 778 C C . SER A 1 103 ? 13.390 -5.731 -30.085 1.00 92.19 103 SER A C 1
ATOM 780 O O . SER A 1 103 ? 12.764 -5.266 -29.126 1.00 92.19 103 SER A O 1
ATOM 782 N N . ASP A 1 104 ? 13.858 -6.976 -30.096 1.00 94.19 104 ASP A N 1
ATOM 783 C CA . ASP A 1 104 ? 13.734 -7.965 -29.031 1.00 94.19 104 ASP A CA 1
ATOM 784 C C . ASP A 1 104 ? 14.693 -7.683 -27.869 1.00 94.19 104 ASP A C 1
ATOM 786 O O . ASP A 1 104 ? 14.242 -7.668 -26.723 1.00 94.19 104 ASP A O 1
ATOM 790 N N . GLU A 1 105 ? 15.955 -7.341 -28.139 1.00 95.25 105 GLU A N 1
ATOM 791 C CA . GLU A 1 105 ? 16.928 -6.906 -27.124 1.00 95.25 105 GLU A CA 1
ATOM 792 C C . GLU A 1 105 ? 16.416 -5.677 -26.365 1.00 95.25 105 GLU A C 1
ATOM 794 O O . GLU A 1 105 ? 16.335 -5.660 -25.134 1.00 95.25 105 GLU A O 1
ATOM 799 N N . ARG A 1 106 ? 15.957 -4.657 -27.100 1.00 94.50 106 ARG A N 1
ATOM 800 C CA . ARG A 1 106 ? 15.373 -3.447 -26.512 1.00 94.50 106 ARG A CA 1
ATOM 801 C C . ARG A 1 106 ? 14.123 -3.763 -25.698 1.00 94.50 106 ARG A C 1
ATOM 803 O O . ARG A 1 106 ? 13.887 -3.156 -24.653 1.00 94.50 106 ARG A O 1
ATOM 810 N N . ARG A 1 107 ? 13.285 -4.699 -26.153 1.00 92.50 107 ARG A N 1
ATOM 811 C CA . ARG A 1 107 ? 12.119 -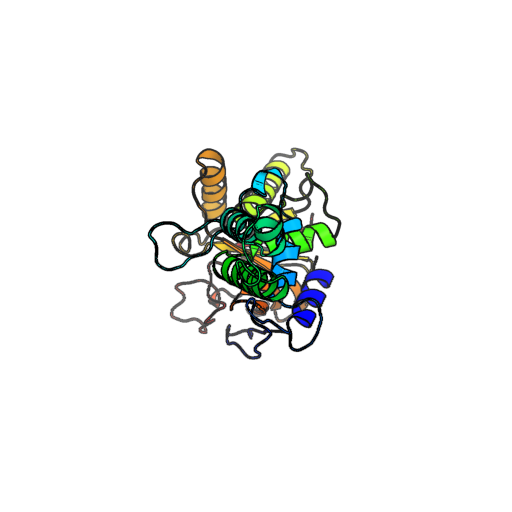5.153 -25.384 1.00 92.50 107 ARG A CA 1
ATOM 812 C C . ARG A 1 107 ? 12.542 -5.868 -24.100 1.00 92.50 107 ARG A C 1
ATOM 814 O O . ARG A 1 107 ? 11.957 -5.577 -23.060 1.00 92.50 107 ARG A O 1
ATOM 821 N N . ALA A 1 108 ? 13.534 -6.751 -24.159 1.00 93.75 108 ALA A N 1
ATOM 822 C CA . ALA A 1 108 ? 14.044 -7.474 -23.000 1.00 93.75 108 ALA A CA 1
ATOM 823 C C . ALA A 1 108 ? 14.589 -6.511 -21.936 1.00 93.75 108 ALA A C 1
ATOM 825 O O . ALA A 1 108 ? 14.206 -6.610 -20.770 1.00 93.75 108 ALA A O 1
ATOM 826 N N . ILE A 1 109 ? 15.389 -5.519 -22.344 1.00 95.25 109 ILE A N 1
ATOM 827 C CA . ILE A 1 109 ? 15.939 -4.521 -21.418 1.00 95.25 109 ILE A CA 1
ATOM 828 C C . ILE A 1 109 ? 14.820 -3.663 -20.815 1.00 95.25 109 ILE A C 1
ATOM 830 O O . ILE A 1 109 ? 14.794 -3.480 -19.602 1.00 95.25 109 ILE A O 1
ATOM 834 N N . ARG A 1 110 ? 13.843 -3.195 -21.607 1.00 92.00 110 ARG A N 1
ATOM 835 C CA . ARG A 1 110 ? 12.696 -2.436 -21.066 1.00 92.00 110 ARG A CA 1
ATOM 836 C C . ARG A 1 110 ? 11.912 -3.221 -20.014 1.00 92.00 110 ARG A C 1
ATOM 838 O O . ARG A 1 110 ? 11.558 -2.667 -18.979 1.00 92.00 110 ARG A O 1
ATOM 845 N N . VAL A 1 111 ? 11.667 -4.512 -20.248 1.00 91.56 111 VAL A N 1
ATOM 846 C CA . VAL A 1 111 ? 10.999 -5.379 -19.261 1.00 91.56 111 VAL A CA 1
ATOM 847 C C . VAL A 1 111 ? 11.850 -5.534 -17.999 1.00 91.56 111 VAL A C 1
ATOM 849 O O . VAL A 1 111 ? 11.308 -5.480 -16.898 1.00 91.56 111 VAL A O 1
ATOM 852 N N . ALA A 1 112 ? 13.169 -5.697 -18.133 1.00 93.50 112 ALA A N 1
ATOM 853 C CA . ALA A 1 112 ? 14.072 -5.762 -16.986 1.00 93.50 112 ALA A CA 1
ATOM 854 C C . ALA A 1 112 ? 14.041 -4.464 -16.163 1.00 93.50 112 ALA A C 1
ATOM 856 O O . ALA A 1 112 ? 13.882 -4.526 -14.947 1.00 93.50 112 ALA A O 1
ATOM 857 N N . LEU A 1 113 ? 14.102 -3.299 -16.818 1.00 93.12 113 LEU A N 1
ATOM 858 C CA . LEU A 1 113 ? 14.017 -1.997 -16.154 1.00 93.12 113 LEU A CA 1
ATOM 859 C C . LEU A 1 113 ? 12.686 -1.804 -15.419 1.00 93.12 113 LEU A C 1
ATOM 861 O O . LEU A 1 113 ? 12.686 -1.351 -14.280 1.00 93.12 113 LEU A O 1
ATOM 865 N N . ALA A 1 114 ? 11.561 -2.181 -16.035 1.00 90.06 114 ALA A N 1
ATOM 866 C CA . ALA A 1 114 ? 10.249 -2.095 -15.394 1.00 90.06 114 ALA A CA 1
ATOM 867 C C . ALA A 1 114 ? 10.152 -2.995 -14.152 1.00 90.06 114 ALA A C 1
ATOM 869 O O . ALA A 1 114 ? 9.661 -2.563 -13.113 1.00 90.06 114 ALA A O 1
ATOM 870 N N . ARG A 1 115 ? 10.658 -4.232 -14.236 1.00 92.62 115 ARG A N 1
ATOM 871 C CA . ARG A 1 115 ? 10.674 -5.170 -13.102 1.00 92.62 115 ARG A CA 1
ATOM 872 C C . ARG A 1 115 ? 11.542 -4.661 -11.954 1.00 92.62 115 ARG A C 1
ATOM 874 O O . ARG A 1 115 ? 11.110 -4.732 -10.813 1.00 92.62 115 ARG A O 1
ATOM 881 N N . VAL A 1 116 ? 12.726 -4.123 -12.247 1.00 93.62 116 VAL A N 1
ATOM 882 C CA . VAL A 1 116 ? 13.597 -3.529 -11.219 1.00 93.62 116 VAL A CA 1
ATOM 883 C C . VAL A 1 116 ? 12.932 -2.313 -10.579 1.00 93.62 116 VAL A C 1
ATOM 885 O O . VAL A 1 116 ? 12.907 -2.213 -9.360 1.00 93.62 116 VAL A O 1
ATOM 888 N N . ALA A 1 117 ? 12.314 -1.440 -11.375 1.00 92.00 117 ALA A N 1
ATOM 889 C CA . ALA A 1 117 ? 11.648 -0.262 -10.833 1.00 92.00 117 ALA A CA 1
ATOM 890 C C . ALA A 1 117 ? 10.480 -0.611 -9.898 1.00 92.00 117 ALA A C 1
ATOM 892 O O . ALA A 1 117 ? 10.287 0.066 -8.889 1.00 92.00 117 ALA A O 1
ATOM 893 N N . VAL A 1 118 ? 9.733 -1.680 -10.202 1.00 93.12 118 VAL A N 1
ATOM 894 C CA . VAL A 1 118 ? 8.703 -2.235 -9.308 1.00 93.12 118 VAL A CA 1
ATOM 895 C C . VAL A 1 118 ? 9.300 -2.681 -7.971 1.00 93.12 118 VAL A C 1
ATOM 897 O O . VAL A 1 118 ? 8.730 -2.356 -6.938 1.00 93.12 118 VAL A O 1
ATOM 900 N N . ILE A 1 119 ? 10.445 -3.369 -7.986 1.00 93.69 119 ILE A N 1
ATOM 901 C CA . ILE A 1 119 ? 11.129 -3.835 -6.765 1.00 93.69 119 ILE A CA 1
ATOM 902 C C . ILE A 1 119 ? 11.644 -2.654 -5.931 1.00 93.69 119 ILE A C 1
ATOM 904 O O . ILE A 1 119 ? 11.536 -2.633 -4.708 1.00 93.69 119 ILE A O 1
ATOM 908 N N . ASP A 1 120 ? 12.202 -1.640 -6.589 1.00 92.88 120 ASP A N 1
ATOM 909 C CA . ASP A 1 120 ? 12.822 -0.494 -5.920 1.00 92.88 120 ASP A CA 1
ATOM 910 C C . ASP A 1 120 ? 11.815 0.529 -5.371 1.00 92.88 120 ASP A C 1
ATOM 912 O O . ASP A 1 120 ? 12.215 1.466 -4.665 1.00 92.88 120 ASP A O 1
ATOM 916 N N . THR A 1 121 ? 10.527 0.375 -5.697 1.00 91.50 121 THR A N 1
ATOM 917 C CA . THR A 1 121 ? 9.476 1.346 -5.381 1.00 91.50 121 THR A CA 1
ATOM 918 C C . THR A 1 121 ? 8.343 0.683 -4.592 1.00 91.50 121 THR A C 1
ATOM 920 O O . THR A 1 121 ? 7.566 -0.083 -5.165 1.00 91.50 121 THR A O 1
ATOM 923 N N . PRO A 1 122 ? 8.174 1.005 -3.295 1.00 93.06 122 PRO A N 1
ATOM 924 C CA . PRO A 1 122 ? 7.071 0.473 -2.503 1.00 93.06 122 PRO A CA 1
ATOM 925 C C . PRO A 1 122 ? 5.712 0.818 -3.116 1.00 93.06 122 PRO A C 1
ATOM 927 O O . PRO A 1 122 ? 5.430 1.982 -3.381 1.00 93.06 122 PRO A O 1
ATOM 930 N N . TRP A 1 123 ? 4.842 -0.175 -3.294 1.00 95.81 123 TRP A N 1
ATOM 931 C CA . TRP A 1 123 ? 3.581 -0.008 -4.040 1.00 95.81 123 TRP A CA 1
ATOM 932 C C . TRP A 1 123 ? 2.320 -0.315 -3.223 1.00 95.81 123 TRP A C 1
ATOM 934 O O . TRP A 1 123 ? 1.210 -0.307 -3.755 1.00 95.81 123 TRP A O 1
ATOM 944 N N . SER A 1 124 ? 2.461 -0.554 -1.914 1.00 97.56 124 SER A N 1
ATOM 945 C CA . SER A 1 124 ? 1.329 -0.876 -1.028 1.00 97.56 124 SER A CA 1
ATOM 946 C C . SER A 1 124 ? 0.215 0.181 -1.040 1.00 97.56 124 SER A C 1
ATOM 948 O O . SER A 1 124 ? -0.957 -0.176 -1.006 1.00 97.56 124 SER A O 1
ATOM 950 N N . ALA A 1 125 ? 0.552 1.471 -1.108 1.00 97.06 125 ALA A N 1
ATOM 951 C CA . ALA A 1 125 ? -0.446 2.539 -1.139 1.00 97.06 125 ALA A CA 1
ATOM 952 C C . ALA A 1 125 ? -1.082 2.708 -2.524 1.00 97.06 125 ALA A C 1
ATOM 954 O O . ALA A 1 125 ? -2.298 2.848 -2.607 1.00 97.06 125 ALA A O 1
ATOM 955 N N . ALA A 1 126 ? -0.292 2.589 -3.598 1.00 96.81 126 ALA A N 1
ATOM 956 C CA . ALA A 1 126 ? -0.812 2.553 -4.965 1.00 96.81 126 ALA A CA 1
ATOM 957 C C . ALA A 1 126 ? -1.819 1.401 -5.150 1.00 96.81 126 ALA A C 1
ATOM 959 O O . ALA A 1 126 ? -2.853 1.579 -5.789 1.00 96.81 126 ALA A O 1
ATOM 960 N N . PHE A 1 127 ? -1.573 0.241 -4.527 1.00 98.38 127 PHE A N 1
ATOM 961 C CA . PHE A 1 127 ? -2.537 -0.862 -4.483 1.00 98.38 127 PHE A CA 1
ATOM 962 C C . PHE A 1 127 ? -3.865 -0.459 -3.824 1.00 98.38 127 PHE A C 1
ATOM 964 O O . PHE A 1 127 ? -4.919 -0.737 -4.390 1.00 98.38 127 PHE A O 1
ATOM 971 N N . ILE A 1 128 ? -3.843 0.220 -2.671 1.00 98.62 128 ILE A N 1
ATOM 972 C CA . ILE A 1 128 ? -5.073 0.690 -2.008 1.00 98.62 128 ILE A CA 1
ATOM 973 C C . ILE A 1 128 ? -5.807 1.721 -2.870 1.00 98.62 128 ILE A C 1
ATOM 975 O O . ILE A 1 128 ? -7.017 1.596 -3.051 1.00 98.62 128 ILE A O 1
ATOM 979 N N . SER A 1 129 ? -5.087 2.677 -3.461 1.00 97.88 129 SER A N 1
ATOM 980 C CA . SER A 1 129 ? -5.646 3.664 -4.394 1.00 97.88 129 SER A CA 1
ATOM 981 C C . SER A 1 129 ? -6.307 2.991 -5.601 1.00 97.88 129 SER A C 1
ATOM 983 O O . SER A 1 129 ? -7.427 3.339 -5.975 1.00 97.88 129 SER A O 1
ATOM 985 N N . TRP A 1 130 ? -5.684 1.949 -6.157 1.00 97.94 130 TRP A N 1
ATOM 986 C CA . TRP A 1 130 ? -6.287 1.128 -7.206 1.00 97.94 130 TRP A CA 1
ATOM 987 C C . TRP A 1 130 ? -7.542 0.393 -6.727 1.00 97.94 130 TRP A C 1
ATOM 989 O O . TRP A 1 130 ? -8.582 0.498 -7.372 1.00 97.94 130 TRP A O 1
ATOM 999 N N . VAL A 1 131 ? -7.505 -0.274 -5.569 1.00 98.62 131 VAL A N 1
ATOM 1000 C CA . VAL A 1 131 ? -8.688 -0.947 -5.002 1.00 98.62 131 VAL A CA 1
ATOM 1001 C C . VAL A 1 131 ? -9.840 0.036 -4.763 1.00 98.62 131 VAL A C 1
ATOM 1003 O O . VAL A 1 131 ? -11.000 -0.319 -4.986 1.00 98.62 131 VAL A O 1
ATOM 1006 N N . ALA A 1 132 ? -9.544 1.253 -4.304 1.00 98.31 132 ALA A N 1
ATOM 1007 C CA . ALA A 1 132 ? -10.522 2.315 -4.099 1.00 98.31 132 ALA A CA 1
ATOM 1008 C C . ALA A 1 132 ? -11.148 2.763 -5.429 1.00 98.31 132 ALA A C 1
ATOM 1010 O O . ALA A 1 132 ? -12.374 2.808 -5.546 1.00 98.31 132 ALA A O 1
ATOM 1011 N N . ARG A 1 133 ? -10.321 3.007 -6.455 1.00 96.94 133 ARG A N 1
ATOM 1012 C CA . ARG A 1 133 ? -10.773 3.461 -7.778 1.00 96.94 133 ARG A CA 1
ATOM 1013 C C . ARG A 1 133 ? -11.608 2.392 -8.490 1.00 96.94 133 ARG A C 1
ATOM 1015 O O . ARG A 1 133 ? -12.689 2.690 -8.985 1.00 96.94 133 ARG A O 1
ATOM 1022 N N . GLU A 1 134 ? -11.191 1.127 -8.440 1.00 98.00 134 GLU A N 1
ATOM 1023 C CA . GLU A 1 134 ? -11.975 -0.015 -8.950 1.00 98.00 134 GLU A CA 1
ATOM 1024 C C . GLU A 1 134 ? -13.275 -0.252 -8.166 1.00 98.00 134 GLU A C 1
ATOM 1026 O O . GLU A 1 134 ? -14.226 -0.846 -8.676 1.00 98.00 134 GLU A O 1
ATOM 1031 N N . ALA A 1 135 ? -13.334 0.186 -6.906 1.00 97.31 135 ALA A N 1
ATOM 1032 C CA . ALA A 1 135 ? -14.559 0.155 -6.116 1.00 97.31 135 ALA A CA 1
ATOM 1033 C C . ALA A 1 135 ? -15.524 1.306 -6.450 1.00 97.31 135 ALA A C 1
ATOM 1035 O O . ALA A 1 135 ? -16.642 1.290 -5.937 1.00 97.31 135 ALA A O 1
ATOM 1036 N N . GLY A 1 136 ? -15.124 2.251 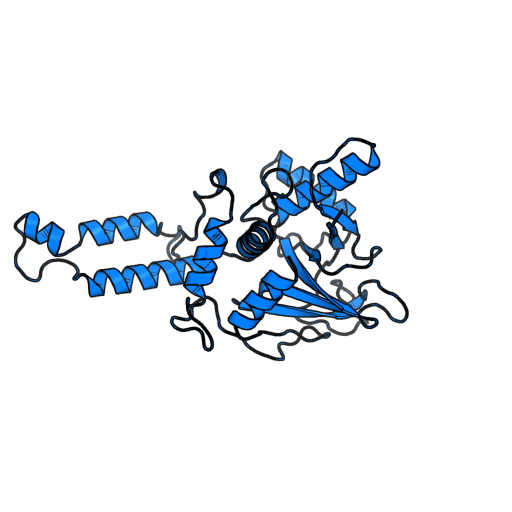-7.307 1.00 96.81 136 GLY A N 1
ATOM 1037 C CA . GLY A 1 136 ? -15.957 3.354 -7.782 1.00 96.81 136 GLY A CA 1
ATOM 1038 C C . GLY A 1 136 ? -15.842 4.649 -6.980 1.00 96.81 136 GLY A C 1
ATOM 1039 O O . GLY A 1 136 ? -16.598 5.573 -7.275 1.00 96.81 136 GLY A O 1
ATOM 1040 N N . LEU A 1 137 ? -14.916 4.738 -6.016 1.00 96.56 137 LEU A N 1
ATOM 1041 C CA . LEU A 1 137 ? -14.645 5.992 -5.306 1.00 96.56 137 LEU A CA 1
ATOM 1042 C C . LEU A 1 137 ? -14.183 7.069 -6.290 1.00 96.56 137 LEU A C 1
ATOM 1044 O O . LEU A 1 137 ? -13.406 6.792 -7.209 1.00 96.56 137 LEU A O 1
ATOM 1048 N N . GLN A 1 138 ? -14.662 8.290 -6.086 1.00 94.88 138 GLN A N 1
ATOM 1049 C CA . GLN A 1 138 ? -14.358 9.449 -6.916 1.00 94.88 138 GLN A CA 1
ATOM 1050 C C . GLN A 1 138 ? -13.367 10.399 -6.229 1.00 94.88 138 GLN A C 1
ATOM 1052 O O . GLN A 1 138 ? -13.230 10.387 -5.001 1.00 94.88 138 GLN A O 1
ATOM 1057 N N . PRO A 1 139 ? -12.679 11.267 -6.996 1.00 92.38 139 PRO A N 1
ATOM 1058 C CA . PRO A 1 139 ? -11.923 12.371 -6.416 1.00 92.38 139 PRO A CA 1
ATOM 1059 C C . PRO A 1 139 ? -12.803 13.209 -5.478 1.00 92.38 139 PRO A C 1
ATOM 1061 O O . PRO A 1 139 ? -13.922 13.579 -5.831 1.00 92.38 139 PRO A O 1
ATOM 1064 N N . GLY A 1 140 ? -12.297 13.496 -4.279 1.00 91.69 140 GLY A N 1
ATOM 1065 C CA . GLY A 1 140 ? -13.038 14.181 -3.213 1.00 91.69 140 GLY A CA 1
ATOM 1066 C C . GLY A 1 140 ? -13.767 13.247 -2.240 1.00 91.69 140 GLY A C 1
ATOM 1067 O O . GLY A 1 140 ? -14.017 13.652 -1.109 1.00 91.69 140 GLY A O 1
ATOM 1068 N N . GLU A 1 141 ? -14.046 12.001 -2.636 1.00 95.75 141 GLU A N 1
ATOM 1069 C CA . GLU A 1 141 ? -14.508 10.943 -1.723 1.00 95.75 141 GLU A CA 1
ATOM 1070 C C . GLU A 1 141 ? -13.330 10.164 -1.120 1.00 95.75 141 GLU A C 1
ATOM 1072 O O . GLU A 1 141 ? -13.426 9.632 -0.015 1.00 95.75 141 GLU A O 1
ATOM 1077 N N . PHE A 1 142 ? -12.219 10.070 -1.852 1.00 97.00 142 PHE A N 1
ATOM 1078 C CA . PHE A 1 142 ? -10.992 9.408 -1.421 1.00 97.00 142 PHE A CA 1
ATOM 1079 C C . PHE A 1 142 ? -9.772 10.084 -2.057 1.00 97.00 142 PHE A C 1
ATOM 1081 O O . PHE A 1 142 ? -9.848 10.581 -3.184 1.00 97.00 142 PHE A O 1
ATOM 1088 N N . VAL A 1 143 ? -8.641 10.079 -1.350 1.00 95.38 143 VAL A N 1
ATOM 1089 C CA . VAL A 1 143 ? -7.352 10.573 -1.860 1.00 95.38 143 VAL A CA 1
ATOM 1090 C C . VAL A 1 143 ? -6.581 9.428 -2.515 1.00 95.38 143 VAL A C 1
ATOM 1092 O O . VAL A 1 143 ? -6.168 8.485 -1.837 1.00 95.38 143 VAL A O 1
ATOM 1095 N N . PHE A 1 144 ? -6.349 9.510 -3.827 1.00 95.62 144 PHE A N 1
ATOM 1096 C CA . PHE A 1 144 ? -5.607 8.488 -4.567 1.00 95.62 144 PHE A CA 1
ATOM 1097 C C . PHE A 1 144 ? -4.111 8.799 -4.581 1.00 95.62 144 PHE A C 1
ATOM 1099 O O . PHE A 1 144 ? -3.595 9.438 -5.494 1.00 95.62 144 PHE A O 1
ATOM 1106 N N . SER A 1 145 ? -3.406 8.315 -3.565 1.00 94.06 145 SER A N 1
ATOM 1107 C CA . SER A 1 145 ? -1.994 8.627 -3.342 1.00 94.06 145 SER A CA 1
ATOM 1108 C C . SER A 1 145 ? -1.100 7.385 -3.358 1.00 94.06 145 SER A C 1
ATOM 1110 O O . SER A 1 145 ? -1.540 6.258 -3.097 1.00 94.06 145 SER A O 1
ATOM 1112 N N . GLU A 1 146 ? 0.183 7.600 -3.639 1.00 92.62 146 GLU A N 1
ATOM 1113 C CA . GLU A 1 146 ? 1.255 6.624 -3.410 1.00 92.62 146 GLU A CA 1
ATOM 1114 C C . GLU A 1 146 ? 1.692 6.526 -1.933 1.00 92.62 146 GLU A C 1
ATOM 1116 O O . GLU A 1 146 ? 2.575 5.732 -1.599 1.00 92.62 146 GLU A O 1
ATOM 1121 N N . ALA A 1 147 ? 1.094 7.311 -1.032 1.00 94.19 147 ALA A N 1
ATOM 1122 C CA . ALA A 1 147 ? 1.407 7.319 0.391 1.00 94.19 147 ALA A CA 1
ATOM 1123 C C . ALA A 1 147 ? 0.172 7.021 1.254 1.00 94.19 147 ALA A C 1
ATOM 1125 O O . ALA A 1 147 ? -0.829 7.732 1.223 1.00 94.19 147 ALA A O 1
ATOM 1126 N N . HIS A 1 148 ? 0.288 6.007 2.123 1.00 97.50 148 HIS A N 1
ATOM 1127 C CA . HIS A 1 148 ? -0.755 5.644 3.099 1.00 97.50 148 HIS A CA 1
ATOM 1128 C C . HIS A 1 148 ? -1.177 6.811 3.994 1.00 97.50 148 HIS A C 1
ATOM 1130 O O . HIS A 1 148 ? -2.339 6.935 4.372 1.00 97.50 148 HIS A O 1
ATOM 1136 N N . ALA A 1 149 ? -0.224 7.680 4.326 1.00 96.88 149 ALA A N 1
ATOM 1137 C CA . ALA A 1 149 ? -0.470 8.822 5.187 1.00 96.88 149 ALA A CA 1
ATOM 1138 C C . ALA A 1 149 ? -1.445 9.844 4.578 1.00 96.88 149 ALA A C 1
ATOM 1140 O O . ALA A 1 149 ? -2.083 10.573 5.330 1.00 96.88 149 ALA A O 1
ATOM 1141 N N . ASP A 1 150 ? -1.593 9.899 3.253 1.00 95.50 150 ASP A N 1
ATOM 1142 C CA . ASP A 1 150 ? -2.355 10.970 2.608 1.00 95.50 150 ASP A CA 1
ATOM 1143 C C . ASP A 1 150 ? -3.865 10.698 2.683 1.00 95.50 150 ASP A C 1
ATOM 1145 O O . ASP A 1 150 ? -4.623 11.569 3.110 1.00 95.50 150 ASP A O 1
ATOM 1149 N N . TYR A 1 151 ? -4.313 9.462 2.433 1.00 96.19 151 TYR A N 1
ATOM 1150 C CA . TYR A 1 151 ? -5.704 9.084 2.730 1.00 96.19 151 TYR A CA 1
ATOM 1151 C C . TYR A 1 151 ? -5.978 8.887 4.227 1.00 96.19 151 TYR A C 1
ATOM 1153 O O . TYR A 1 151 ? -7.105 9.102 4.671 1.00 96.19 151 TYR A O 1
ATOM 1161 N N . ALA A 1 152 ? -4.976 8.537 5.043 1.00 98.12 152 ALA A N 1
ATOM 1162 C CA . ALA A 1 152 ? -5.134 8.557 6.500 1.00 98.12 152 ALA A CA 1
ATOM 1163 C C . ALA A 1 152 ? -5.403 9.982 7.019 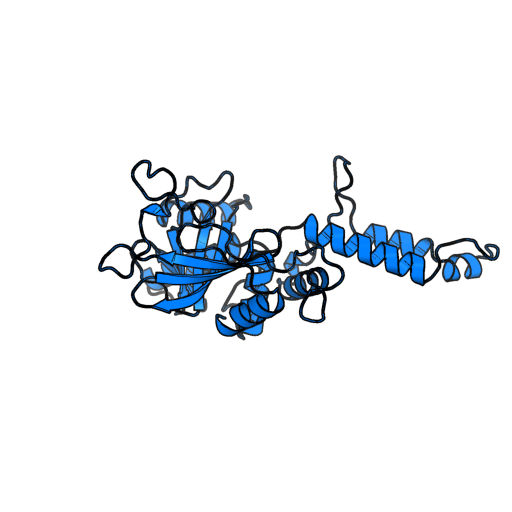1.00 98.12 152 ALA A C 1
ATOM 1165 O O . ALA A 1 152 ? -6.260 10.168 7.884 1.00 98.12 152 ALA A O 1
ATOM 1166 N N . ALA A 1 153 ? -4.712 10.986 6.469 1.00 97.06 153 ALA A N 1
ATOM 1167 C CA . ALA A 1 153 ? -4.925 12.394 6.792 1.00 97.06 153 ALA A CA 1
ATOM 1168 C C . ALA A 1 153 ? -6.311 12.882 6.340 1.00 97.06 153 ALA A C 1
ATOM 1170 O O . ALA A 1 153 ? -6.976 13.597 7.088 1.00 97.06 153 ALA A O 1
ATOM 1171 N N . ASP A 1 154 ? -6.780 12.460 5.164 1.00 96.75 154 ASP A N 1
ATOM 1172 C CA . ASP A 1 154 ? -8.130 12.782 4.686 1.00 96.75 154 ASP A CA 1
ATOM 1173 C C . ASP A 1 154 ? -9.229 12.196 5.592 1.00 96.75 154 ASP A C 1
ATOM 1175 O O . ASP A 1 154 ? -10.145 12.900 6.031 1.00 96.75 154 ASP A O 1
ATOM 1179 N N . ALA A 1 155 ? -9.087 10.931 5.993 1.00 98.06 155 ALA A N 1
ATOM 1180 C CA . ALA A 1 155 ? -10.014 10.295 6.925 1.00 98.06 155 ALA A CA 1
ATOM 1181 C C . ALA A 1 155 ? -9.957 10.910 8.336 1.00 98.06 155 ALA A C 1
ATOM 1183 O O . ALA A 1 155 ? -10.981 11.001 9.024 1.00 98.06 155 ALA A O 1
ATOM 1184 N N . TRP A 1 156 ? -8.776 11.350 8.783 1.00 97.75 156 TRP A N 1
ATOM 1185 C CA . TRP A 1 156 ? -8.613 12.113 10.023 1.00 97.75 156 TRP A CA 1
ATOM 1186 C C . TRP A 1 156 ? -9.344 13.455 9.954 1.00 97.75 156 TRP A C 1
ATOM 1188 O O . TRP A 1 156 ? -10.098 13.800 10.866 1.00 97.75 156 TRP A O 1
ATOM 1198 N N . HIS A 1 157 ? -9.213 14.177 8.843 1.00 96.06 157 HIS A N 1
ATOM 1199 C CA . HIS A 1 157 ? -9.926 15.431 8.634 1.00 96.06 157 HIS A CA 1
ATOM 1200 C C . HIS A 1 157 ? -11.445 15.226 8.615 1.00 96.06 157 HIS A C 1
ATOM 1202 O O . HIS A 1 157 ? -12.180 15.970 9.265 1.00 96.06 157 HIS A O 1
ATOM 1208 N N . THR A 1 158 ? -11.908 14.161 7.958 1.00 97.31 158 THR A N 1
ATOM 1209 C CA . THR A 1 158 ? -13.318 13.755 7.956 1.00 97.31 158 THR A CA 1
ATOM 1210 C C . THR A 1 158 ? -13.834 13.515 9.379 1.00 97.31 158 THR A C 1
ATOM 1212 O O . THR A 1 158 ? -14.881 14.047 9.748 1.00 97.31 158 THR A O 1
ATOM 1215 N N . ARG A 1 159 ? -13.068 12.815 10.232 1.00 96.62 159 ARG A N 1
ATOM 1216 C CA . ARG A 1 159 ? -13.394 12.632 11.662 1.00 96.62 159 ARG A CA 1
ATOM 1217 C C . ARG A 1 159 ? -13.542 13.973 12.396 1.00 96.62 159 ARG A C 1
ATOM 1219 O O . ARG A 1 159 ? -14.473 14.135 13.183 1.00 96.62 159 ARG A O 1
ATOM 1226 N N . MET A 1 160 ? -12.638 14.926 12.164 1.00 95.88 160 MET A N 1
ATOM 1227 C CA . MET A 1 160 ? -12.678 16.246 12.814 1.00 95.88 160 MET A CA 1
ATOM 1228 C C . MET A 1 160 ? -13.878 17.089 12.354 1.00 95.88 160 MET A C 1
ATOM 1230 O O . MET A 1 160 ? -14.529 17.751 13.167 1.00 95.88 160 MET A O 1
ATOM 1234 N N . GLN A 1 161 ? -14.209 17.038 11.062 1.00 95.88 161 GLN A N 1
ATOM 1235 C CA . GLN A 1 161 ? -15.381 17.715 10.505 1.00 95.88 161 GLN A CA 1
ATOM 1236 C C . GLN A 1 161 ? -16.677 17.163 11.112 1.00 95.88 161 GLN A C 1
ATOM 1238 O O . GLN A 1 161 ? -17.483 17.935 11.625 1.00 95.88 161 GLN A O 1
ATOM 1243 N N . GLU A 1 162 ? -16.834 15.837 11.171 1.00 94.00 162 GLU A N 1
ATOM 1244 C CA . GLU A 1 162 ? -17.992 15.211 11.820 1.00 94.00 162 GLU A CA 1
ATOM 1245 C C . GLU A 1 162 ? -18.118 15.611 13.297 1.00 94.00 162 GLU A C 1
ATOM 1247 O O . GLU A 1 162 ? -19.208 15.960 13.750 1.00 94.00 162 GLU A O 1
ATOM 1252 N N . GLY A 1 163 ? -17.005 15.625 14.039 1.00 93.06 163 GLY A N 1
ATOM 1253 C CA . GLY A 1 163 ? -16.987 16.018 15.452 1.00 93.06 163 GLY A CA 1
ATOM 1254 C C . GLY A 1 163 ? -17.386 17.477 15.709 1.00 93.06 163 GLY A C 1
ATOM 1255 O O . GLY A 1 163 ? -17.876 17.798 16.790 1.00 93.06 163 GLY A O 1
ATOM 1256 N N . SER A 1 164 ? -17.211 18.351 14.715 1.00 95.25 164 SER A N 1
ATOM 1257 C CA . SER A 1 164 ? -17.595 19.771 14.760 1.00 95.25 164 SER A CA 1
ATOM 1258 C C . SER A 1 164 ? -18.933 20.068 14.069 1.00 95.25 164 SER A C 1
ATOM 1260 O O . SER A 1 164 ? -19.364 21.220 14.041 1.00 95.25 164 SER A O 1
ATOM 1262 N N . GLY A 1 165 ? -19.604 19.049 13.521 1.00 93.44 165 GLY A N 1
ATOM 1263 C CA . GLY A 1 165 ? -20.846 19.199 12.760 1.00 93.44 165 GLY A CA 1
ATOM 1264 C C . GLY A 1 165 ? -20.666 19.816 11.368 1.00 93.44 165 GLY A C 1
ATOM 1265 O O . GLY A 1 165 ? -21.654 20.188 10.734 1.00 93.44 165 GLY A O 1
ATOM 1266 N N . ALA A 1 166 ? -19.428 19.939 10.883 1.00 93.50 166 ALA A N 1
ATOM 1267 C CA . ALA A 1 166 ? -19.142 20.402 9.533 1.00 93.50 166 ALA A CA 1
ATOM 1268 C C . ALA A 1 166 ? -19.427 19.289 8.502 1.00 93.50 166 ALA A C 1
ATOM 1270 O O . ALA A 1 166 ? -19.174 18.111 8.774 1.00 93.50 166 ALA A O 1
ATOM 1271 N N . PRO A 1 167 ? -19.940 19.628 7.305 1.00 90.88 167 PRO A N 1
ATOM 1272 C CA . PRO A 1 167 ? -20.137 18.646 6.248 1.00 90.88 167 PRO A CA 1
ATOM 1273 C C . PRO A 1 167 ? -18.789 18.107 5.757 1.00 90.88 167 PRO A C 1
ATOM 1275 O O . PRO A 1 167 ? -17.819 18.853 5.637 1.00 90.88 167 PRO A O 1
ATOM 1278 N N . SER A 1 168 ? -18.760 16.818 5.423 1.00 93.12 168 SER A N 1
ATOM 1279 C CA . SER A 1 168 ? -17.591 16.150 4.856 1.00 93.12 168 SER A CA 1
ATOM 1280 C C . SER A 1 168 ? -17.991 15.273 3.678 1.00 93.12 168 SER A C 1
ATOM 1282 O O . SER A 1 168 ? -18.954 14.509 3.791 1.00 93.12 168 SER A O 1
ATOM 1284 N N . ALA A 1 169 ? -17.242 15.366 2.579 1.00 92.62 169 ALA A N 1
ATOM 1285 C CA . ALA A 1 169 ? -17.417 14.536 1.388 1.00 92.62 169 ALA A CA 1
ATOM 1286 C C . ALA A 1 169 ? -16.603 13.228 1.427 1.00 92.62 169 ALA A C 1
ATOM 1288 O O . ALA A 1 169 ? -16.866 12.341 0.621 1.00 92.62 169 ALA A O 1
ATOM 1289 N N . GLY A 1 170 ? -15.651 13.087 2.360 1.00 96.31 170 GLY A N 1
ATOM 1290 C CA . GLY A 1 170 ? -14.789 11.906 2.437 1.00 96.31 170 GLY A CA 1
ATOM 1291 C C . GLY A 1 170 ? -15.599 10.643 2.717 1.00 96.31 170 GLY A C 1
ATOM 1292 O O . GLY A 1 170 ? -16.451 10.636 3.599 1.00 96.31 170 GLY A O 1
ATOM 1293 N N . ALA A 1 171 ? -15.356 9.558 1.991 1.00 97.06 171 ALA A N 1
ATOM 1294 C CA . ALA A 1 171 ? -16.102 8.306 2.136 1.00 97.06 171 ALA A CA 1
ATOM 1295 C C . ALA A 1 171 ? -15.727 7.520 3.402 1.00 97.06 171 ALA A C 1
ATOM 1297 O O . ALA A 1 171 ? -16.449 6.615 3.827 1.00 97.06 171 ALA A O 1
ATOM 1298 N N . MET A 1 172 ? -14.585 7.853 4.005 1.00 98.00 172 MET A N 1
ATOM 1299 C CA . MET A 1 172 ? -14.039 7.170 5.168 1.00 98.00 172 MET A CA 1
ATOM 1300 C C . MET A 1 172 ? -13.724 8.156 6.284 1.00 98.00 172 MET A C 1
ATOM 1302 O O . MET A 1 172 ? -13.248 9.261 6.043 1.00 98.00 172 MET A O 1
ATOM 1306 N N . ARG A 1 173 ? -13.930 7.723 7.526 1.00 97.94 173 ARG A N 1
ATOM 1307 C CA . ARG A 1 173 ? -13.529 8.461 8.729 1.00 97.94 173 ARG A CA 1
ATOM 1308 C C . ARG A 1 173 ? -12.484 7.689 9.519 1.00 97.94 173 ARG A C 1
ATOM 1310 O O . ARG A 1 173 ? -12.543 6.464 9.604 1.00 97.94 173 ARG A O 1
ATOM 1317 N N . ALA A 1 174 ? -11.566 8.406 10.154 1.00 98.44 174 ALA A N 1
ATOM 1318 C CA . ALA A 1 174 ? -10.636 7.810 11.099 1.00 98.44 174 ALA A CA 1
ATOM 1319 C C . ALA A 1 174 ? -11.365 7.390 12.386 1.00 98.44 174 ALA A C 1
ATOM 1321 O O . ALA A 1 174 ? -12.092 8.176 12.997 1.00 98.44 174 ALA A O 1
ATOM 1322 N N . CYS A 1 175 ? -11.118 6.164 12.826 1.00 98.38 175 CYS A N 1
ATOM 1323 C CA . CYS A 1 175 ? -11.579 5.542 14.060 1.00 98.38 175 CYS A CA 1
ATOM 1324 C C . CYS A 1 175 ? -10.388 4.905 14.789 1.00 98.38 175 CYS A C 1
ATOM 1326 O O . CYS A 1 175 ? -9.392 4.546 14.162 1.00 98.38 175 CYS A O 1
ATOM 1328 N N . ASP A 1 176 ? -10.487 4.754 16.113 1.00 98.00 176 ASP A N 1
ATOM 1329 C CA . ASP A 1 176 ? -9.469 4.026 16.878 1.00 98.00 176 ASP A CA 1
ATOM 1330 C C . ASP A 1 176 ? -9.798 2.536 16.779 1.00 98.00 176 ASP A C 1
ATOM 1332 O O . ASP A 1 176 ? -10.837 2.092 17.276 1.00 98.00 176 ASP A O 1
ATOM 1336 N N . LEU A 1 177 ? -8.931 1.768 16.119 1.00 97.94 177 LEU A N 1
ATOM 1337 C CA . LEU A 1 177 ? -9.115 0.329 15.904 1.00 97.94 177 LEU A CA 1
ATOM 1338 C C . LEU A 1 177 ? -9.164 -0.458 17.224 1.00 97.94 177 LEU A C 1
ATOM 1340 O O . LEU A 1 177 ? -9.726 -1.550 17.290 1.00 97.94 177 LEU A O 1
ATOM 1344 N N . ARG A 1 178 ? -8.606 0.100 18.301 1.00 94.25 178 ARG A N 1
ATOM 1345 C CA . ARG A 1 178 ? -8.591 -0.529 19.627 1.00 94.25 178 ARG A CA 1
ATOM 1346 C C . ARG A 1 178 ? -9.939 -0.413 20.334 1.00 94.25 178 ARG A C 1
ATOM 1348 O O . ARG A 1 178 ? -10.195 -1.164 21.268 1.00 94.25 178 ARG A O 1
ATOM 1355 N N . THR A 1 179 ? -10.800 0.509 19.904 1.00 96.88 179 THR A N 1
ATOM 1356 C CA . THR A 1 179 ? -12.131 0.740 20.497 1.00 96.88 179 THR A CA 1
ATOM 1357 C C . THR A 1 179 ? -13.272 0.634 19.486 1.00 96.88 179 THR A C 1
ATOM 1359 O O . THR A 1 179 ? -14.439 0.675 19.871 1.00 96.88 179 THR A O 1
ATOM 1362 N N . THR A 1 180 ? -12.957 0.443 18.204 1.00 97.81 180 THR A N 1
ATOM 1363 C CA . THR A 1 180 ? -13.928 0.346 17.111 1.00 97.81 180 THR A CA 1
ATOM 1364 C C . THR A 1 180 ? -13.775 -0.985 16.389 1.00 97.81 180 THR A C 1
ATOM 1366 O O . THR A 1 180 ? -12.708 -1.294 15.867 1.00 97.81 180 THR A O 1
ATOM 1369 N N . ALA A 1 181 ? -14.859 -1.759 16.319 1.00 97.69 181 ALA A N 1
ATOM 1370 C CA . ALA A 1 181 ? -14.868 -3.012 15.572 1.00 97.69 181 ALA A CA 1
ATOM 1371 C C . ALA A 1 181 ? -14.767 -2.746 14.052 1.00 97.69 181 ALA A C 1
ATOM 1373 O O . ALA A 1 181 ? -15.565 -1.952 13.533 1.00 97.69 181 ALA A O 1
ATOM 1374 N N . PRO A 1 182 ? -13.836 -3.405 13.336 1.00 98.06 182 PRO A N 1
ATOM 1375 C CA . PRO A 1 182 ? -13.695 -3.265 11.891 1.00 98.06 182 PRO A CA 1
ATOM 1376 C C . PRO A 1 182 ? -14.864 -3.911 11.140 1.00 98.06 182 PRO A C 1
ATOM 1378 O O . PRO A 1 182 ? -15.460 -4.891 11.595 1.00 98.06 182 PRO A O 1
ATOM 1381 N N . ARG A 1 183 ? -15.178 -3.373 9.961 1.00 98.31 183 ARG A N 1
ATOM 1382 C CA . ARG A 1 183 ? -16.209 -3.875 9.045 1.00 98.31 183 ARG A CA 1
ATOM 1383 C C . ARG A 1 183 ? -15.587 -4.256 7.711 1.00 98.31 183 ARG A C 1
ATOM 1385 O O . ARG A 1 183 ? -14.561 -3.716 7.309 1.00 98.31 183 ARG A O 1
ATOM 1392 N N . VAL A 1 184 ? -16.239 -5.167 6.991 1.00 98.69 184 VAL A N 1
ATOM 1393 C CA . VAL A 1 184 ? -15.834 -5.514 5.623 1.00 98.69 184 VAL A CA 1
ATOM 1394 C C . VAL A 1 184 ? -15.826 -4.254 4.758 1.00 98.69 184 VAL A C 1
ATOM 1396 O O . VAL A 1 184 ? -16.836 -3.566 4.641 1.00 98.69 184 VAL A O 1
ATOM 1399 N N . GLY A 1 185 ? -14.686 -3.984 4.127 1.00 98.44 185 GLY A N 1
ATOM 1400 C CA . GLY A 1 185 ? -14.442 -2.806 3.305 1.00 98.44 185 GLY A CA 1
ATOM 1401 C C . GLY A 1 185 ? -13.610 -1.722 3.986 1.00 98.44 185 GLY A C 1
ATOM 1402 O O . GLY A 1 185 ? -13.004 -0.944 3.251 1.00 98.44 185 GLY A O 1
ATOM 1403 N N . ASP A 1 186 ? -13.552 -1.682 5.320 1.00 98.75 186 ASP A N 1
ATOM 1404 C CA . ASP A 1 186 ? -12.727 -0.720 6.063 1.00 98.75 186 ASP A CA 1
ATOM 1405 C C . ASP A 1 186 ? -11.232 -0.929 5.762 1.00 98.75 186 ASP A C 1
ATOM 1407 O O . ASP A 1 186 ? -10.824 -2.004 5.310 1.00 98.75 186 ASP A O 1
ATOM 1411 N N . LEU A 1 187 ? -10.402 0.077 6.048 1.00 98.88 187 LEU A N 1
ATOM 1412 C CA . LEU A 1 187 ? -8.945 -0.079 6.038 1.00 98.88 187 LEU A CA 1
ATOM 1413 C C . LEU A 1 187 ? -8.411 -0.098 7.466 1.00 98.88 187 LEU A C 1
ATOM 1415 O O . LEU A 1 187 ? -8.706 0.802 8.249 1.00 98.88 187 LEU A O 1
ATOM 1419 N N . VAL A 1 188 ? -7.590 -1.089 7.798 1.00 98.69 188 VAL A N 1
ATOM 1420 C CA . VAL A 1 188 ? -6.826 -1.091 9.051 1.00 98.69 188 VAL A CA 1
ATOM 1421 C C . VAL A 1 188 ? -5.408 -0.644 8.769 1.00 98.69 188 VAL A C 1
ATOM 1423 O O . VAL A 1 188 ? -4.770 -1.153 7.855 1.00 98.69 188 VAL A O 1
ATOM 1426 N N . CYS A 1 189 ? -4.922 0.313 9.547 1.00 98.50 189 CYS A N 1
ATOM 1427 C CA . CYS A 1 189 ? -3.695 1.034 9.273 1.00 98.50 189 CYS A CA 1
ATOM 1428 C C . CYS A 1 189 ? -2.796 1.118 10.507 1.00 98.50 189 CYS A C 1
ATOM 1430 O O . CYS A 1 189 ? -3.254 1.165 11.654 1.00 98.50 189 CYS A O 1
ATOM 1432 N N . HIS A 1 190 ? -1.493 1.200 10.258 1.00 97.88 190 HIS A N 1
ATOM 1433 C CA . HIS A 1 190 ? -0.491 1.405 11.294 1.00 97.88 190 HIS A CA 1
ATOM 1434 C C . HIS A 1 190 ? 0.719 2.183 10.776 1.00 97.88 190 HIS A C 1
ATOM 1436 O O . HIS A 1 190 ? 1.064 2.137 9.591 1.00 97.88 190 HIS A O 1
ATOM 1442 N N . ALA A 1 191 ? 1.405 2.867 11.689 1.00 96.62 191 ALA A N 1
ATOM 1443 C CA . ALA A 1 191 ? 2.696 3.478 11.410 1.00 96.62 191 ALA A CA 1
ATOM 1444 C C . ALA A 1 191 ? 3.820 2.424 11.332 1.00 96.62 191 ALA A C 1
ATOM 1446 O O . ALA A 1 191 ? 3.726 1.318 11.882 1.00 96.62 191 ALA A O 1
ATOM 1447 N N . ARG A 1 192 ? 4.893 2.741 10.599 1.00 93.75 192 ARG A N 1
ATOM 1448 C CA . ARG A 1 192 ? 6.026 1.841 10.318 1.00 93.75 192 ARG A CA 1
ATOM 1449 C C . ARG A 1 192 ? 7.369 2.550 10.467 1.00 93.75 192 ARG A C 1
ATOM 1451 O O . ARG A 1 192 ? 7.446 3.767 10.599 1.00 93.75 192 ARG A O 1
ATOM 1458 N N . ALA A 1 193 ? 8.440 1.753 10.428 1.00 90.88 193 ALA A N 1
ATOM 1459 C CA . ALA A 1 193 ? 9.824 2.213 10.522 1.00 90.88 193 ALA A CA 1
ATOM 1460 C C . ALA A 1 193 ? 10.041 3.166 11.717 1.00 90.88 193 ALA A C 1
ATOM 1462 O O . ALA A 1 193 ? 9.695 2.812 12.842 1.00 90.88 193 ALA A O 1
ATOM 1463 N N . ALA A 1 194 ? 10.582 4.360 11.476 1.00 87.12 194 ALA A N 1
ATOM 1464 C CA . ALA A 1 194 ? 10.864 5.359 12.507 1.00 87.12 194 ALA A CA 1
ATOM 1465 C C . ALA A 1 194 ? 9.610 5.918 13.212 1.00 87.12 194 ALA A C 1
ATOM 1467 O O . ALA A 1 194 ? 9.742 6.650 14.183 1.00 87.12 194 ALA A O 1
ATOM 1468 N N . SER A 1 195 ? 8.403 5.585 12.744 1.00 90.31 195 SER A N 1
ATOM 1469 C CA . SER A 1 195 ? 7.133 6.045 13.317 1.00 90.31 195 SER A CA 1
ATOM 1470 C C . SER A 1 195 ? 6.390 4.952 14.093 1.00 90.31 195 SER A C 1
ATOM 1472 O O . SER A 1 195 ? 5.225 5.134 14.427 1.00 90.31 195 SER A O 1
ATOM 1474 N N . ARG A 1 196 ? 7.026 3.805 14.385 1.00 89.12 196 ARG A N 1
ATOM 1475 C CA . ARG A 1 196 ? 6.375 2.684 15.097 1.00 89.12 196 ARG A CA 1
ATOM 1476 C C . ARG A 1 196 ? 5.957 2.996 16.537 1.00 89.12 196 ARG A C 1
ATOM 1478 O O . ARG A 1 196 ? 5.158 2.243 17.082 1.00 89.12 196 ARG A O 1
ATOM 1485 N N . ASP A 1 197 ? 6.461 4.084 17.107 1.00 91.00 197 ASP A N 1
ATOM 1486 C CA . ASP A 1 197 ? 6.126 4.519 18.465 1.00 91.00 197 ASP A CA 1
ATOM 1487 C C . ASP A 1 197 ? 4.789 5.281 18.535 1.00 91.00 197 ASP A C 1
ATOM 1489 O O . ASP A 1 197 ? 4.316 5.582 19.625 1.00 91.00 197 ASP A O 1
ATOM 1493 N N . LEU A 1 198 ? 4.147 5.562 17.392 1.00 93.00 198 LEU A N 1
ATOM 1494 C CA . LEU A 1 198 ? 2.795 6.129 17.337 1.00 93.00 198 LEU A CA 1
ATOM 1495 C C . LEU A 1 198 ? 1.765 5.031 17.655 1.00 93.00 198 LEU A C 1
ATOM 1497 O O . LEU A 1 198 ? 1.279 4.343 16.755 1.00 93.00 198 LEU A O 1
ATOM 1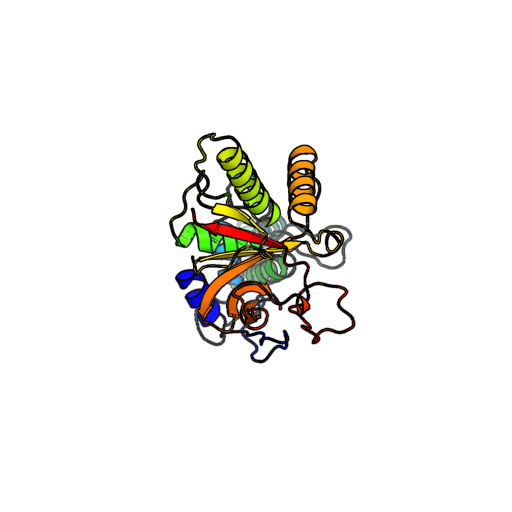501 N N . VAL A 1 199 ? 1.475 4.839 18.943 1.00 92.25 199 VAL A N 1
ATOM 1502 C CA . VAL A 1 199 ? 0.668 3.722 19.476 1.00 92.25 199 VAL A CA 1
ATOM 1503 C C . VAL A 1 199 ? -0.741 4.134 19.907 1.00 92.25 199 VAL A C 1
ATOM 1505 O O . VAL A 1 199 ? -1.526 3.300 20.371 1.00 92.25 199 VAL A O 1
ATOM 1508 N N . THR A 1 200 ? -1.104 5.400 19.716 1.00 94.88 200 THR A N 1
ATOM 1509 C CA . THR A 1 200 ? -2.463 5.916 19.902 1.00 94.88 200 THR A CA 1
ATOM 1510 C C . THR A 1 200 ? -2.980 6.625 18.652 1.00 94.88 200 THR A C 1
ATOM 1512 O O . THR A 1 200 ? -2.212 7.077 17.800 1.00 94.88 200 THR A O 1
ATOM 1515 N N . LEU A 1 201 ? -4.309 6.728 18.537 1.00 96.81 201 LEU A N 1
ATOM 1516 C CA . LEU A 1 201 ? -4.933 7.447 17.429 1.00 96.81 201 LEU A CA 1
ATOM 1517 C C . LEU A 1 201 ? -4.589 8.947 17.450 1.00 96.81 201 LEU A C 1
ATOM 1519 O O . LEU A 1 201 ? -4.352 9.510 16.387 1.00 96.81 201 LEU A O 1
ATOM 1523 N N . ASP A 1 202 ? -4.537 9.576 18.625 1.00 96.06 202 ASP A N 1
ATOM 1524 C CA . ASP A 1 202 ? -4.274 11.016 18.743 1.00 96.06 202 ASP A CA 1
ATOM 1525 C C . ASP A 1 202 ? -2.830 11.361 18.345 1.00 96.06 202 ASP A C 1
ATOM 1527 O O . ASP A 1 202 ? -2.622 12.258 17.531 1.00 96.06 202 ASP A O 1
ATOM 1531 N N . GLU A 1 203 ? -1.836 10.591 18.809 1.00 96.50 203 GLU A N 1
ATOM 1532 C CA . GLU A 1 203 ? -0.431 10.752 18.387 1.00 96.50 203 GLU A CA 1
ATOM 1533 C C . GLU A 1 203 ? -0.279 10.636 16.865 1.00 96.50 203 GLU A C 1
ATOM 1535 O O . GLU A 1 203 ? 0.469 11.397 16.239 1.00 96.50 203 GLU A O 1
ATOM 1540 N N . LEU A 1 204 ? -0.994 9.682 16.258 1.00 97.38 204 LEU A N 1
ATOM 1541 C CA . LEU A 1 204 ? -1.004 9.508 14.813 1.00 97.38 204 LEU A CA 1
ATOM 1542 C C . LEU A 1 204 ? -1.714 10.670 14.109 1.00 97.38 204 LEU A C 1
ATOM 1544 O O . LEU A 1 204 ? -1.198 11.161 13.109 1.00 97.38 204 LEU A O 1
ATOM 1548 N N . GLY A 1 205 ? -2.850 11.137 14.630 1.00 97.38 205 GLY A N 1
ATOM 1549 C CA . GLY A 1 205 ? -3.579 12.300 14.121 1.00 97.38 205 GLY A CA 1
ATOM 1550 C C . GLY A 1 205 ? -2.714 13.559 14.096 1.00 97.38 205 GLY A C 1
ATOM 1551 O O . GLY A 1 205 ? -2.615 14.234 13.072 1.00 97.38 205 GLY A O 1
ATOM 1552 N N . GLU A 1 206 ? -1.986 13.830 15.178 1.00 96.25 206 GLU A N 1
ATOM 1553 C CA . GLU A 1 206 ? -1.026 14.932 15.211 1.00 96.25 206 GLU A CA 1
ATOM 1554 C C . GLU A 1 206 ? 0.118 14.749 14.204 1.00 96.25 206 GLU A C 1
ATOM 1556 O O . GLU A 1 206 ? 0.561 15.713 13.576 1.00 96.25 206 GLU A O 1
ATOM 1561 N N . ALA A 1 207 ? 0.626 13.524 14.040 1.00 96.75 207 ALA A N 1
ATOM 1562 C CA . ALA A 1 207 ? 1.669 13.233 13.062 1.00 96.75 207 ALA A CA 1
ATOM 1563 C C . ALA A 1 207 ? 1.183 13.441 11.618 1.00 96.75 207 ALA A C 1
ATOM 1565 O O . ALA A 1 207 ? 1.944 13.956 10.796 1.00 96.75 207 ALA A O 1
ATOM 1566 N N . LEU A 1 208 ? -0.073 13.092 11.323 1.00 97.19 208 LEU A N 1
ATOM 1567 C CA . LEU A 1 208 ? -0.721 13.326 10.031 1.00 97.19 208 LEU A CA 1
ATOM 1568 C C . LEU A 1 208 ? -0.840 14.828 9.735 1.00 97.19 208 LEU A C 1
ATOM 1570 O O . LEU A 1 208 ? -0.444 15.273 8.656 1.00 97.19 208 LEU A O 1
ATOM 1574 N N . GLU A 1 209 ? -1.282 15.627 10.708 1.00 95.44 209 GLU A N 1
ATOM 1575 C CA . GLU A 1 209 ? -1.362 17.088 10.562 1.00 95.44 209 GLU A CA 1
ATOM 1576 C C . GLU A 1 209 ? 0.024 17.729 10.391 1.00 95.44 209 GLU A C 1
ATOM 1578 O O . GLU A 1 209 ? 0.237 18.546 9.490 1.00 95.44 209 GLU A O 1
ATOM 1583 N N . ARG A 1 210 ? 1.019 17.307 11.187 1.00 94.31 210 ARG A N 1
ATOM 1584 C CA . ARG A 1 210 ? 2.412 17.766 11.027 1.00 94.31 210 ARG A CA 1
ATOM 1585 C C . ARG A 1 210 ? 2.963 17.431 9.646 1.00 94.31 210 ARG A C 1
ATOM 1587 O O . ARG A 1 210 ? 3.609 18.282 9.029 1.00 94.31 210 ARG A O 1
ATOM 1594 N N . ARG A 1 211 ? 2.703 16.221 9.144 1.00 92.75 211 ARG A N 1
ATOM 1595 C CA . ARG A 1 211 ? 3.083 15.823 7.785 1.00 92.75 211 ARG A CA 1
ATOM 1596 C C . ARG A 1 211 ? 2.455 16.756 6.756 1.00 92.75 211 ARG A C 1
ATOM 1598 O O . ARG A 1 211 ? 3.170 17.242 5.885 1.00 92.75 211 ARG A O 1
ATOM 1605 N N . ARG A 1 212 ? 1.155 17.032 6.855 1.00 88.75 212 ARG A N 1
ATOM 1606 C CA . ARG A 1 212 ? 0.453 17.910 5.910 1.00 88.75 212 ARG A CA 1
ATOM 1607 C C . ARG A 1 212 ? 1.022 19.331 5.912 1.00 88.75 212 ARG A C 1
ATOM 1609 O O . ARG A 1 212 ? 1.162 19.932 4.852 1.00 88.75 212 ARG A O 1
ATOM 1616 N N . ALA A 1 213 ? 1.394 19.841 7.085 1.00 90.94 213 ALA A N 1
ATOM 1617 C CA . ALA A 1 213 ? 1.965 21.177 7.234 1.00 90.94 213 ALA A CA 1
ATOM 1618 C C . ALA A 1 213 ? 3.416 21.290 6.728 1.00 90.94 213 ALA A C 1
ATOM 1620 O O . ALA A 1 213 ? 3.809 22.335 6.218 1.00 90.94 213 ALA A O 1
ATOM 1621 N N . THR A 1 214 ? 4.228 20.241 6.889 1.00 91.31 214 THR A N 1
ATOM 1622 C CA . THR A 1 214 ? 5.688 20.307 6.663 1.00 91.31 214 THR A CA 1
ATOM 1623 C C . THR A 1 214 ? 6.177 19.510 5.456 1.00 91.31 214 THR A C 1
ATOM 1625 O O . THR A 1 214 ? 7.332 19.644 5.058 1.00 91.31 214 THR A O 1
ATOM 1628 N N . GLY A 1 215 ? 5.336 18.642 4.896 1.00 86.25 215 GLY A N 1
ATOM 1629 C CA . GLY A 1 215 ? 5.727 17.656 3.892 1.00 86.25 215 GLY A CA 1
ATOM 1630 C C . GLY A 1 215 ? 6.583 16.509 4.439 1.00 86.25 215 GLY A C 1
ATOM 1631 O O . GLY A 1 215 ? 7.115 15.731 3.646 1.00 86.25 215 GLY A O 1
ATOM 1632 N N . SER A 1 216 ? 6.739 16.375 5.763 1.00 87.25 216 SER A N 1
ATOM 1633 C CA . SER A 1 216 ? 7.569 15.323 6.358 1.00 87.25 216 SER A CA 1
ATOM 1634 C C . SER A 1 216 ? 7.069 13.919 5.997 1.00 87.25 216 SER A C 1
ATOM 1636 O O . SER A 1 216 ? 5.869 13.685 5.829 1.00 87.25 216 SER A O 1
ATOM 1638 N N . GLY A 1 217 ? 7.985 12.953 5.896 1.00 88.19 217 GLY A N 1
ATOM 1639 C CA . GLY A 1 217 ? 7.620 11.552 5.687 1.00 88.19 217 GLY A CA 1
ATOM 1640 C C . GLY A 1 217 ? 6.900 10.970 6.906 1.00 88.19 217 GLY A C 1
ATOM 1641 O O . GLY A 1 217 ? 7.309 11.214 8.038 1.00 88.19 217 GLY A O 1
ATOM 1642 N N . LEU A 1 218 ? 5.855 10.174 6.669 1.00 95.56 218 LEU A N 1
ATOM 1643 C CA . LEU A 1 218 ? 5.171 9.383 7.693 1.00 95.56 218 LEU A CA 1
ATOM 1644 C C . LEU A 1 218 ? 4.964 7.961 7.150 1.00 95.56 218 LEU A C 1
ATOM 1646 O O . LEU A 1 218 ? 3.973 7.701 6.465 1.00 95.56 218 LEU A O 1
ATOM 1650 N N . PRO A 1 219 ? 5.924 7.043 7.369 1.00 95.12 219 PRO A N 1
ATOM 1651 C CA . PRO A 1 219 ? 5.815 5.678 6.880 1.00 95.12 219 PRO A CA 1
ATOM 1652 C C . PRO A 1 219 ? 4.632 4.974 7.539 1.00 95.12 219 PRO A C 1
ATOM 1654 O O . PRO A 1 219 ? 4.562 4.846 8.762 1.00 95.12 219 PRO A O 1
ATOM 1657 N N . MET A 1 220 ? 3.713 4.490 6.715 1.00 96.50 220 MET A N 1
ATOM 1658 C CA . MET A 1 220 ? 2.492 3.820 7.145 1.00 96.50 220 MET A CA 1
ATOM 1659 C C . MET A 1 220 ? 2.184 2.642 6.230 1.00 96.50 220 MET A C 1
ATOM 1661 O O . MET A 1 220 ? 2.787 2.478 5.167 1.00 96.50 220 MET A O 1
ATOM 1665 N N . HIS A 1 221 ? 1.252 1.809 6.667 1.00 98.12 221 HIS A N 1
ATOM 1666 C CA . HIS A 1 221 ? 0.687 0.739 5.869 1.00 98.12 221 HIS A CA 1
ATOM 1667 C C . HIS A 1 221 ? -0.756 0.497 6.267 1.00 98.12 221 HIS A C 1
ATOM 1669 O O . HIS A 1 221 ? -1.100 0.649 7.439 1.00 98.12 221 HIS A O 1
ATOM 1675 N N . CYS A 1 222 ? -1.556 0.104 5.288 1.00 98.62 222 CYS A N 1
ATOM 1676 C CA . CYS A 1 222 ? -2.958 -0.209 5.435 1.00 98.62 222 CYS A CA 1
ATOM 1677 C C . CYS A 1 222 ? -3.305 -1.467 4.643 1.00 98.62 222 CYS A C 1
ATOM 1679 O O . CYS A 1 222 ? -2.846 -1.629 3.508 1.00 98.62 222 CYS A O 1
ATOM 1681 N N . ASP A 1 223 ? -4.186 -2.278 5.222 1.00 98.81 223 ASP A N 1
ATOM 1682 C CA . ASP A 1 223 ? -4.811 -3.426 4.574 1.00 98.81 223 ASP A CA 1
ATOM 1683 C C . ASP A 1 223 ? -6.327 -3.209 4.470 1.00 98.81 223 ASP A C 1
ATOM 1685 O O . ASP A 1 223 ? -6.939 -2.592 5.344 1.00 98.81 223 ASP A O 1
ATOM 1689 N N . VAL A 1 224 ? -6.952 -3.770 3.433 1.00 98.88 224 VAL A N 1
ATOM 1690 C CA . VAL A 1 224 ? -8.415 -3.792 3.272 1.00 98.88 224 VAL A CA 1
ATOM 1691 C C . VAL A 1 224 ? -8.993 -4.927 4.104 1.00 98.88 224 VAL A C 1
ATOM 1693 O O . VAL A 1 224 ? -8.605 -6.073 3.903 1.00 98.88 224 VAL A O 1
ATOM 1696 N N . VAL A 1 225 ? -9.964 -4.657 4.972 1.00 98.88 225 VAL A N 1
ATOM 1697 C CA . VAL A 1 225 ? -10.730 -5.698 5.672 1.00 98.88 225 VAL A CA 1
ATOM 1698 C C . VAL A 1 225 ? -11.645 -6.397 4.667 1.00 98.88 225 VAL A C 1
ATOM 1700 O O . VAL A 1 225 ? -12.517 -5.773 4.057 1.00 98.88 225 VAL A O 1
ATOM 1703 N N . VAL A 1 226 ? -11.460 -7.701 4.474 1.00 98.88 226 VAL A N 1
ATOM 1704 C CA . VAL A 1 226 ? -12.175 -8.483 3.454 1.00 98.88 226 VAL A CA 1
ATOM 1705 C C . VAL A 1 226 ? -13.215 -9.439 4.028 1.00 98.88 226 VAL A C 1
ATOM 1707 O O . VAL A 1 226 ? -14.177 -9.774 3.338 1.00 98.88 226 VAL A O 1
ATOM 1710 N N . GLN A 1 227 ? -13.055 -9.848 5.284 1.00 98.62 227 GLN A N 1
ATOM 1711 C CA . GLN A 1 227 ? -13.979 -10.731 5.991 1.00 98.62 227 GLN A CA 1
ATOM 1712 C C . GLN A 1 227 ? -13.941 -10.420 7.488 1.00 98.62 227 GLN A C 1
ATOM 1714 O O . GLN A 1 227 ? -12.895 -10.053 8.012 1.00 98.62 227 GLN A O 1
ATOM 1719 N N . VAL A 1 228 ? -15.074 -10.580 8.173 1.00 98.62 228 VAL A N 1
ATOM 1720 C CA . VAL A 1 228 ? -15.188 -10.482 9.634 1.00 98.62 228 VAL A CA 1
ATOM 1721 C C . VAL A 1 228 ? -16.066 -11.635 10.115 1.00 98.62 228 VAL A C 1
ATOM 1723 O O . VAL A 1 228 ? -17.113 -11.893 9.524 1.00 98.62 228 VAL A O 1
ATOM 1726 N N . ASP A 1 229 ? -15.652 -12.312 11.180 1.00 97.50 229 ASP A N 1
ATOM 1727 C CA . ASP A 1 229 ? -16.438 -13.327 11.885 1.00 97.50 229 ASP A CA 1
ATOM 1728 C C . ASP A 1 229 ? -16.329 -13.125 13.408 1.00 97.50 229 ASP A C 1
ATOM 1730 O O . ASP A 1 229 ? -15.844 -12.095 13.876 1.00 97.50 229 ASP A O 1
ATOM 1734 N N . ASP A 1 230 ? -16.818 -14.076 14.203 1.00 95.38 230 ASP A N 1
ATOM 1735 C CA . ASP A 1 230 ? -16.835 -13.938 15.663 1.00 95.38 230 ASP A CA 1
ATOM 1736 C C . ASP A 1 230 ? -15.446 -14.044 16.317 1.00 95.38 230 ASP A C 1
ATOM 1738 O O . ASP A 1 230 ? -15.268 -13.588 17.445 1.00 95.38 230 ASP A O 1
ATOM 1742 N N . GLY A 1 231 ? -14.458 -14.633 15.635 1.00 96.69 231 GLY A N 1
ATOM 1743 C CA . GLY A 1 231 ? -13.099 -14.810 16.149 1.00 96.69 231 GLY A CA 1
ATOM 1744 C C . GLY A 1 231 ? -12.111 -13.730 15.705 1.00 96.69 231 GLY A C 1
ATOM 1745 O O . GLY A 1 231 ? -11.017 -13.635 16.265 1.00 96.69 231 GLY A O 1
ATOM 1746 N N . GLY A 1 232 ? -12.447 -12.936 14.692 1.00 98.31 232 GLY A N 1
ATOM 1747 C CA . GLY A 1 232 ? -11.533 -11.949 14.132 1.00 98.31 232 GLY A CA 1
ATOM 1748 C C . GLY A 1 232 ? -11.929 -11.481 12.741 1.00 98.31 232 GLY A C 1
ATOM 1749 O O . GLY A 1 232 ? -13.093 -11.530 12.343 1.00 98.31 232 GLY A O 1
ATOM 1750 N N . PHE A 1 233 ? -10.936 -11.022 11.992 1.00 98.75 233 PHE A N 1
ATOM 1751 C CA . PHE A 1 233 ? -11.120 -10.506 10.646 1.00 98.75 233 PHE A CA 1
ATOM 1752 C C . PHE A 1 233 ? -9.911 -10.801 9.765 1.00 98.75 233 PHE A C 1
ATOM 1754 O O . PHE A 1 233 ? -8.782 -10.925 10.243 1.00 98.75 233 PHE A O 1
ATOM 1761 N N . ASP A 1 234 ? -10.168 -10.917 8.468 1.00 98.81 234 ASP A N 1
ATOM 1762 C CA . ASP A 1 234 ? -9.146 -11.097 7.446 1.00 98.81 234 ASP A CA 1
ATOM 1763 C C . ASP A 1 234 ? -8.938 -9.793 6.692 1.00 98.81 234 ASP A C 1
ATOM 1765 O O . ASP A 1 234 ? -9.895 -9.080 6.365 1.00 98.81 234 ASP A O 1
ATOM 1769 N N . THR A 1 235 ? -7.680 -9.497 6.394 1.00 98.88 235 THR A N 1
ATOM 1770 C CA . THR A 1 235 ? -7.265 -8.312 5.655 1.00 98.88 235 THR A CA 1
ATOM 1771 C C . THR A 1 235 ? -6.454 -8.694 4.426 1.00 98.88 235 THR A C 1
ATOM 1773 O O . THR A 1 235 ? -5.875 -9.776 4.372 1.00 98.88 235 THR A O 1
ATOM 1776 N N . VAL A 1 236 ? -6.425 -7.819 3.422 1.00 98.94 236 VAL A N 1
ATOM 1777 C CA . VAL A 1 236 ? -5.579 -7.952 2.231 1.00 98.94 236 VAL A CA 1
ATOM 1778 C C . VAL A 1 236 ? -4.798 -6.661 2.018 1.00 98.94 236 VAL A C 1
ATOM 1780 O O . VAL A 1 236 ? -5.394 -5.595 1.844 1.00 98.94 236 VAL A O 1
ATOM 1783 N N . GLY A 1 237 ? -3.474 -6.781 1.983 1.00 98.50 237 GLY A N 1
ATOM 1784 C CA . GLY A 1 237 ? -2.534 -5.688 1.743 1.00 98.50 237 GLY A CA 1
ATOM 1785 C C . GLY A 1 237 ? -1.664 -5.922 0.514 1.00 98.50 237 GLY A C 1
ATOM 1786 O O . GLY A 1 237 ? -1.327 -7.058 0.181 1.00 98.50 237 GLY A O 1
ATOM 1787 N N . GLY A 1 238 ? -1.275 -4.839 -0.158 1.00 97.88 238 GLY A N 1
ATOM 1788 C CA . GLY A 1 238 ? -0.268 -4.870 -1.220 1.00 97.88 238 GLY A CA 1
ATOM 1789 C C . GLY A 1 238 ? 1.150 -4.720 -0.665 1.00 97.88 238 GLY A C 1
ATOM 1790 O O . GLY A 1 238 ? 1.347 -4.064 0.354 1.00 97.88 238 GLY A O 1
ATOM 1791 N N . ASN A 1 239 ? 2.142 -5.275 -1.359 1.00 97.50 239 ASN A N 1
ATOM 1792 C CA . ASN A 1 239 ? 3.574 -5.183 -1.050 1.00 97.50 239 ASN A CA 1
ATOM 1793 C C . ASN A 1 239 ? 3.918 -5.603 0.391 1.00 97.50 239 ASN A C 1
ATOM 1795 O O . ASN A 1 239 ? 4.750 -5.001 1.071 1.00 97.50 239 ASN A O 1
ATOM 1799 N N . VAL A 1 240 ? 3.239 -6.645 0.871 1.00 96.81 240 VAL A N 1
ATOM 1800 C CA . VAL A 1 240 ? 3.586 -7.354 2.104 1.00 96.81 240 VAL A CA 1
ATOM 1801 C C . VAL A 1 240 ? 4.218 -8.663 1.674 1.00 96.81 240 VAL A C 1
ATOM 1803 O O . VAL A 1 240 ? 3.545 -9.457 1.020 1.00 96.81 240 VAL A O 1
ATOM 1806 N N . LEU A 1 241 ? 5.490 -8.879 2.027 1.00 95.31 241 LEU A N 1
ATOM 1807 C CA . LEU A 1 241 ? 6.289 -9.993 1.492 1.00 95.31 241 LEU A CA 1
ATOM 1808 C C . LEU A 1 241 ? 6.331 -9.978 -0.045 1.00 95.31 241 LEU A C 1
ATOM 1810 O O . LEU A 1 241 ? 6.127 -11.008 -0.681 1.00 95.31 241 LEU A O 1
ATOM 1814 N N . ASP A 1 242 ? 6.513 -8.788 -0.625 1.00 96.38 242 ASP A N 1
ATOM 1815 C CA . ASP A 1 242 ? 6.626 -8.578 -2.073 1.00 96.38 242 ASP A CA 1
ATOM 1816 C C . ASP A 1 242 ? 5.421 -9.127 -2.868 1.00 96.38 242 ASP A C 1
ATOM 1818 O O . ASP A 1 242 ? 5.532 -9.483 -4.039 1.00 96.38 242 ASP A O 1
ATOM 1822 N N . SER A 1 243 ? 4.249 -9.209 -2.220 1.00 97.12 243 SER A N 1
ATOM 1823 C CA . SER A 1 243 ? 3.030 -9.839 -2.740 1.00 97.12 243 SER A CA 1
ATOM 1824 C C . SER A 1 243 ? 1.758 -9.077 -2.333 1.00 97.12 243 SER A C 1
ATOM 1826 O O . SER A 1 243 ? 1.795 -8.160 -1.506 1.00 97.12 243 SER A O 1
ATOM 1828 N N . VAL A 1 244 ? 0.615 -9.451 -2.923 1.00 97.94 244 VAL A N 1
ATOM 1829 C CA . VAL A 1 244 ? -0.723 -9.147 -2.387 1.00 97.94 244 VAL A CA 1
ATOM 1830 C C . VAL A 1 244 ? -1.093 -10.232 -1.378 1.00 97.94 244 VAL A C 1
ATOM 1832 O O . VAL A 1 244 ? -1.444 -11.361 -1.740 1.00 97.94 244 VAL A O 1
ATOM 1835 N N . THR A 1 245 ? -0.992 -9.893 -0.100 1.00 98.69 245 THR A N 1
ATOM 1836 C CA . THR A 1 245 ? -0.966 -10.863 0.997 1.00 98.69 245 THR A CA 1
ATOM 1837 C C . THR A 1 245 ? -2.188 -10.707 1.886 1.00 98.69 245 THR A C 1
ATOM 1839 O O . THR A 1 245 ? -2.540 -9.603 2.301 1.00 98.69 245 THR A O 1
ATOM 1842 N N . GLY A 1 246 ? -2.829 -11.838 2.164 1.00 98.81 246 GLY A N 1
ATOM 1843 C CA . GLY A 1 246 ? -3.889 -11.974 3.143 1.00 98.81 246 GLY A CA 1
ATOM 1844 C C . GLY A 1 246 ? -3.312 -12.105 4.551 1.00 98.81 246 GLY A C 1
ATOM 1845 O O . GLY A 1 246 ? -2.254 -12.709 4.747 1.00 98.81 246 GLY A O 1
ATOM 1846 N N . ARG A 1 247 ? -4.003 -11.562 5.550 1.00 98.62 247 ARG A N 1
ATOM 1847 C CA . ARG A 1 247 ? -3.612 -11.650 6.960 1.00 98.62 247 ARG A CA 1
ATOM 1848 C C . ARG A 1 247 ? -4.835 -11.864 7.832 1.00 98.62 247 ARG A C 1
ATOM 1850 O O . ARG A 1 247 ? -5.808 -11.126 7.719 1.00 98.62 247 ARG A O 1
ATOM 1857 N N . ARG A 1 248 ? -4.751 -12.826 8.748 1.00 98.56 248 ARG A N 1
ATOM 1858 C CA . ARG A 1 248 ? -5.759 -13.019 9.791 1.00 98.56 248 ARG A CA 1
ATOM 1859 C C . ARG A 1 248 ? -5.384 -12.243 11.055 1.00 98.56 248 ARG A C 1
ATOM 1861 O O . ARG A 1 248 ? -4.263 -12.364 11.546 1.00 98.56 248 ARG A O 1
ATOM 1868 N N . LEU A 1 249 ? -6.334 -11.498 11.614 1.00 98.44 249 LEU A N 1
ATOM 1869 C CA . LEU A 1 249 ? -6.209 -10.800 12.895 1.00 98.44 249 LEU A CA 1
ATOM 1870 C C . LEU A 1 249 ? -7.315 -11.263 13.852 1.00 98.44 249 LEU A C 1
ATOM 1872 O O . LEU A 1 249 ? -8.488 -11.296 13.484 1.00 98.44 249 LEU A O 1
ATOM 1876 N N . ALA A 1 250 ? -6.950 -11.649 15.074 1.00 97.94 250 ALA A N 1
ATOM 1877 C CA . ALA A 1 250 ? -7.889 -12.096 16.102 1.00 97.94 250 ALA A CA 1
ATOM 1878 C C . ALA A 1 250 ? -8.486 -10.935 16.899 1.00 97.94 250 ALA A C 1
ATOM 1880 O O . ALA A 1 250 ? -7.818 -9.936 17.185 1.00 97.94 250 ALA A O 1
ATOM 1881 N N . PHE A 1 251 ? -9.729 -11.125 17.337 1.00 98.19 251 PHE A N 1
ATOM 1882 C CA . PHE A 1 251 ? -10.306 -10.302 18.390 1.00 98.19 251 PHE A CA 1
ATOM 1883 C C . PHE A 1 251 ? -9.872 -10.770 19.778 1.00 98.19 251 PHE A C 1
ATOM 1885 O O . PHE A 1 251 ? -9.623 -11.957 20.001 1.00 98.19 251 PHE A O 1
ATOM 1892 N N . ALA A 1 252 ? -9.837 -9.838 20.732 1.00 95.62 252 ALA A N 1
ATOM 1893 C CA . ALA A 1 252 ? -9.642 -10.172 22.133 1.00 95.62 252 ALA A CA 1
ATOM 1894 C C . ALA A 1 252 ? -10.820 -11.034 22.638 1.00 95.62 252 ALA A C 1
ATOM 1896 O O . ALA A 1 252 ? -11.965 -10.811 22.216 1.00 95.62 252 ALA A O 1
ATOM 1897 N N . PRO A 1 253 ? -10.592 -11.976 23.573 1.00 94.31 253 PRO A N 1
ATOM 1898 C CA . PRO A 1 253 ? -11.612 -12.921 24.018 1.00 94.31 253 PRO A CA 1
ATOM 1899 C C . PRO A 1 253 ? -12.927 -12.255 24.441 1.00 94.31 253 PRO A C 1
ATOM 1901 O O . PRO A 1 253 ? -12.939 -11.384 25.309 1.00 94.31 253 PRO A O 1
ATOM 1904 N N . ARG A 1 254 ? -14.048 -12.728 23.876 1.00 94.19 254 ARG A N 1
ATOM 1905 C CA . ARG A 1 254 ? -15.414 -12.220 24.139 1.00 94.19 254 ARG A CA 1
ATOM 1906 C C . ARG A 1 254 ? -15.627 -10.748 23.746 1.00 94.19 254 ARG A C 1
ATOM 1908 O O . ARG A 1 254 ? -16.536 -10.104 24.264 1.00 94.19 254 ARG A O 1
ATOM 1915 N N . THR A 1 255 ? -14.816 -10.221 22.833 1.00 96.50 255 THR A N 1
ATOM 1916 C CA . THR A 1 255 ? -14.970 -8.873 22.271 1.00 96.50 255 THR A CA 1
ATOM 1917 C C . THR A 1 255 ? -15.026 -8.925 20.741 1.00 96.50 255 THR A C 1
ATOM 1919 O O . THR A 1 255 ? -14.868 -9.983 20.141 1.00 96.50 255 THR A O 1
ATOM 1922 N N . ARG A 1 256 ? -15.231 -7.763 20.111 1.00 96.88 256 ARG A N 1
ATOM 1923 C CA . ARG A 1 256 ? -15.012 -7.542 18.669 1.00 96.88 256 ARG A CA 1
ATOM 1924 C C . ARG A 1 256 ? -13.909 -6.510 18.414 1.00 96.88 256 ARG A C 1
ATOM 1926 O O . ARG A 1 256 ? -13.971 -5.749 17.455 1.00 96.88 256 ARG A O 1
ATOM 1933 N N . LEU A 1 257 ? -12.954 -6.422 19.338 1.00 97.50 257 LEU A N 1
ATOM 1934 C CA . LEU A 1 257 ? -11.844 -5.472 19.300 1.00 97.50 257 LEU A CA 1
ATOM 1935 C C . LEU A 1 257 ? -10.548 -6.230 19.047 1.00 97.50 257 LEU A C 1
ATOM 1937 O O . LEU A 1 257 ? -10.413 -7.362 19.508 1.00 97.50 257 LEU A O 1
ATOM 1941 N N . LEU A 1 258 ? -9.615 -5.621 18.314 1.00 97.19 258 LEU A N 1
ATOM 1942 C CA . LEU A 1 258 ? -8.322 -6.234 18.010 1.00 97.19 258 LEU A CA 1
ATOM 1943 C C . LEU A 1 258 ? -7.620 -6.680 19.300 1.00 97.19 258 LEU A C 1
ATOM 1945 O O . LEU A 1 258 ? -7.557 -5.930 20.275 1.00 97.19 258 LEU A O 1
ATOM 1949 N N . ASP A 1 259 ? -7.084 -7.899 19.297 1.00 96.12 259 ASP A N 1
ATOM 1950 C CA . ASP A 1 259 ? -6.336 -8.413 20.439 1.00 96.12 259 ASP A CA 1
ATOM 1951 C C . ASP A 1 259 ? -5.088 -7.549 20.724 1.00 96.12 259 ASP A C 1
ATOM 1953 O O . ASP A 1 259 ? -4.306 -7.226 19.827 1.00 96.12 259 ASP A O 1
ATOM 1957 N N . ALA A 1 260 ? -4.878 -7.170 21.987 1.00 93.50 260 ALA A N 1
ATOM 1958 C CA . ALA A 1 260 ? -3.762 -6.308 22.381 1.00 93.50 260 ALA A CA 1
ATOM 1959 C C . ALA A 1 260 ? -2.381 -6.932 22.096 1.00 93.50 260 ALA A C 1
ATOM 1961 O O . ALA A 1 260 ? -1.400 -6.203 21.974 1.00 93.50 260 ALA A O 1
ATOM 1962 N N . SER A 1 261 ? -2.302 -8.257 21.928 1.00 94.81 261 SER A N 1
ATOM 1963 C CA . SER A 1 261 ? -1.077 -8.968 21.535 1.00 94.81 261 SER A CA 1
ATOM 1964 C C . SER A 1 261 ? -0.519 -8.563 20.172 1.00 94.81 261 SER A C 1
ATOM 1966 O O . SER A 1 261 ? 0.655 -8.806 19.914 1.00 94.81 261 SER A O 1
ATOM 1968 N N . TYR A 1 262 ? -1.309 -7.923 19.305 1.00 95.31 262 TYR A N 1
ATOM 1969 C CA . TYR A 1 262 ? -0.792 -7.382 18.046 1.00 95.31 262 TYR A CA 1
ATOM 1970 C C . TYR A 1 262 ? 0.029 -6.099 18.232 1.00 95.31 262 TYR A C 1
ATOM 1972 O O . TYR A 1 262 ? 0.777 -5.740 17.323 1.00 95.31 262 TYR A O 1
ATOM 1980 N N . GLN A 1 263 ? -0.075 -5.420 19.381 1.00 92.94 263 GLN A N 1
ATOM 1981 C CA . GLN A 1 263 ? 0.684 -4.200 19.663 1.00 92.94 263 GLN A CA 1
ATOM 1982 C C . GLN A 1 263 ? 2.159 -4.510 19.980 1.00 92.94 263 GLN A C 1
ATOM 1984 O O . GLN A 1 263 ? 2.458 -5.517 20.630 1.00 92.94 263 GLN A O 1
ATOM 1989 N N . PRO A 1 264 ? 3.111 -3.643 19.582 1.00 89.88 264 PRO A N 1
ATOM 1990 C CA . PRO A 1 264 ? 4.505 -3.786 19.981 1.00 89.88 264 PRO A CA 1
ATOM 1991 C C . PRO A 1 264 ? 4.666 -3.686 21.504 1.00 89.88 264 PRO A C 1
ATOM 1993 O O . PRO A 1 264 ? 3.947 -2.950 22.173 1.00 89.88 264 PRO A O 1
ATOM 1996 N N . GLY A 1 265 ? 5.655 -4.394 22.054 1.00 83.81 265 GLY A N 1
ATOM 1997 C CA . GLY A 1 265 ? 6.050 -4.240 23.458 1.00 83.81 265 GLY A CA 1
ATOM 1998 C C . GLY A 1 265 ? 5.257 -5.066 24.474 1.00 83.81 265 GLY A C 1
ATOM 1999 O O . GLY A 1 265 ? 5.569 -4.995 25.661 1.00 83.81 265 GLY A O 1
ATOM 2000 N N . CYS A 1 266 ? 4.295 -5.899 24.056 1.00 79.62 266 CYS A N 1
ATOM 2001 C CA . CYS A 1 266 ? 3.666 -6.849 24.975 1.00 79.62 266 CYS A CA 1
ATOM 2002 C C . CYS A 1 266 ? 4.537 -8.102 25.177 1.00 79.62 266 CYS A C 1
ATOM 2004 O O . CYS A 1 266 ? 4.437 -9.075 24.434 1.00 79.62 266 CYS A O 1
ATOM 2006 N N . SER A 1 267 ? 5.382 -8.100 26.210 1.00 74.50 267 SER A N 1
ATOM 2007 C CA . SER A 1 267 ? 6.301 -9.211 26.511 1.00 74.50 267 SER A CA 1
ATOM 2008 C C . SER A 1 267 ? 5.621 -10.488 27.026 1.00 74.50 267 SER A C 1
ATOM 2010 O O . SER A 1 267 ? 6.207 -11.562 26.936 1.00 74.50 267 SER A O 1
ATOM 2012 N N . ALA A 1 268 ? 4.402 -10.385 27.561 1.00 82.12 268 ALA A N 1
ATOM 2013 C CA . ALA A 1 268 ? 3.630 -11.515 28.090 1.00 82.12 268 ALA A CA 1
ATOM 2014 C C . ALA A 1 268 ? 2.563 -12.045 27.110 1.00 82.12 268 ALA A C 1
ATOM 2016 O O . ALA A 1 268 ? 1.804 -12.950 27.453 1.00 82.12 268 ALA A O 1
ATOM 2017 N N . CYS A 1 269 ? 2.472 -11.463 25.913 1.00 87.12 269 CYS A N 1
ATOM 2018 C CA . CYS A 1 269 ? 1.487 -11.830 24.904 1.00 87.12 269 CYS A CA 1
ATOM 2019 C C . CYS A 1 269 ? 1.987 -12.948 23.979 1.00 87.12 269 CYS A C 1
ATOM 2021 O O . CYS A 1 269 ? 3.185 -13.202 23.868 1.00 87.12 269 CYS A O 1
ATOM 2023 N N . THR A 1 270 ? 1.056 -13.577 23.257 1.00 88.00 270 THR A N 1
ATOM 2024 C CA . THR A 1 270 ? 1.373 -14.417 22.094 1.00 88.00 270 THR A CA 1
ATOM 2025 C C . THR A 1 270 ? 2.216 -13.631 21.091 1.00 88.00 270 THR A C 1
ATOM 2027 O O . THR A 1 270 ? 1.844 -12.514 20.733 1.00 88.00 270 THR A O 1
ATOM 2030 N N . ASP A 1 271 ? 3.317 -14.217 20.614 1.00 88.62 271 ASP A N 1
ATOM 2031 C CA . ASP A 1 271 ? 4.098 -13.633 19.523 1.00 88.62 271 ASP A CA 1
ATOM 2032 C C . ASP A 1 271 ? 3.247 -13.609 18.246 1.00 88.62 271 ASP A C 1
ATOM 2034 O O . ASP A 1 271 ? 2.794 -14.649 17.764 1.00 88.62 271 ASP A O 1
ATOM 2038 N N . ARG A 1 272 ? 2.992 -12.404 17.729 1.00 95.06 272 ARG A N 1
ATOM 2039 C CA . ARG A 1 272 ? 2.245 -12.178 16.486 1.00 95.06 272 ARG A CA 1
ATOM 2040 C C . ARG A 1 272 ? 3.161 -12.008 15.275 1.00 95.06 272 ARG A C 1
ATOM 2042 O O . ARG A 1 272 ? 2.677 -11.619 14.214 1.00 95.06 272 ARG A O 1
ATOM 2049 N N . HIS A 1 273 ? 4.463 -12.268 15.415 1.00 94.00 273 HIS A N 1
ATOM 2050 C CA . HIS A 1 273 ? 5.465 -12.276 14.350 1.00 94.00 273 HIS A CA 1
ATOM 2051 C C . HIS A 1 273 ? 5.304 -11.099 13.369 1.00 94.00 273 HIS A C 1
ATOM 2053 O O . HIS A 1 273 ? 5.426 -9.931 13.746 1.00 94.00 273 HIS A O 1
ATOM 2059 N N . MET A 1 274 ? 5.004 -11.389 12.098 1.00 94.94 274 MET A N 1
ATOM 2060 C CA . MET A 1 274 ? 4.863 -10.390 11.036 1.00 94.94 274 MET A CA 1
ATOM 2061 C C . MET A 1 274 ? 3.576 -9.561 11.129 1.00 94.94 274 MET A C 1
ATOM 2063 O O . MET A 1 274 ? 3.388 -8.625 10.348 1.00 94.94 274 MET A O 1
ATOM 2067 N N . SER A 1 275 ? 2.673 -9.910 12.042 1.00 96.88 275 SER A N 1
ATOM 2068 C CA . SER A 1 275 ? 1.456 -9.166 12.371 1.00 96.88 275 SER A CA 1
ATOM 2069 C C . SER A 1 275 ? 1.621 -8.238 13.575 1.00 96.88 275 SER A C 1
ATOM 2071 O O . SER A 1 275 ? 0.712 -7.453 13.832 1.00 96.88 275 SER A O 1
ATOM 2073 N N . THR A 1 276 ? 2.769 -8.245 14.262 1.00 95.69 276 THR A N 1
ATOM 2074 C CA . THR A 1 276 ? 3.057 -7.304 15.356 1.00 95.69 276 THR A CA 1
ATOM 2075 C C . THR A 1 276 ? 3.306 -5.888 14.824 1.00 95.69 276 THR A C 1
ATOM 2077 O O . THR A 1 276 ? 4.372 -5.577 14.276 1.00 95.69 276 THR A O 1
ATOM 2080 N N . ALA A 1 277 ? 2.345 -4.989 15.023 1.00 95.62 277 ALA A N 1
ATOM 2081 C CA . ALA A 1 277 ? 2.411 -3.603 14.568 1.00 95.62 277 ALA A CA 1
ATOM 2082 C C . ALA A 1 277 ? 1.561 -2.677 15.455 1.00 95.62 277 ALA A C 1
ATOM 2084 O O . ALA A 1 277 ? 0.642 -3.151 16.120 1.00 95.62 277 ALA A O 1
ATOM 2085 N N . PRO A 1 278 ? 1.839 -1.358 15.483 1.00 96.06 278 PRO A N 1
ATOM 2086 C CA . PRO A 1 278 ? 1.027 -0.396 16.225 1.00 96.06 278 PRO A CA 1
ATOM 2087 C C . PRO A 1 278 ? -0.306 -0.145 15.498 1.00 96.06 278 PRO A C 1
ATOM 2089 O O . PRO A 1 278 ? -0.536 0.911 14.909 1.00 96.06 278 PRO A O 1
ATOM 2092 N N . TRP A 1 279 ? -1.163 -1.163 15.454 1.00 96.94 279 TRP A N 1
ATOM 2093 C CA . TRP A 1 279 ? -2.465 -1.144 14.792 1.00 96.94 279 TRP A CA 1
ATOM 2094 C C . TRP A 1 279 ? -3.425 -0.251 15.572 1.00 96.94 279 TRP A C 1
ATOM 2096 O O . TRP A 1 279 ? -4.024 -0.677 16.560 1.00 96.94 279 TRP A O 1
ATOM 2106 N N . VAL A 1 280 ? -3.533 1.006 15.157 1.00 97.06 280 VAL A N 1
ATOM 2107 C CA . VAL A 1 280 ? -4.277 2.036 15.903 1.00 97.06 280 VAL A CA 1
ATOM 2108 C C . VAL A 1 280 ? -5.362 2.693 15.070 1.00 97.06 280 VAL A C 1
ATOM 2110 O O . VAL A 1 280 ? -6.363 3.145 15.619 1.00 97.06 280 VAL A O 1
ATOM 2113 N N . LEU A 1 281 ? -5.197 2.725 13.750 1.00 98.62 281 LEU A N 1
ATOM 2114 C CA . LEU A 1 281 ? -6.064 3.479 12.862 1.00 98.62 281 LEU A CA 1
ATOM 2115 C C . LEU A 1 281 ? -6.977 2.541 12.080 1.00 98.62 281 LEU A C 1
ATOM 2117 O O . LEU A 1 281 ? -6.521 1.614 11.418 1.00 98.62 281 LEU A O 1
ATOM 2121 N N . LEU A 1 282 ? -8.272 2.822 12.136 1.00 98.75 282 LEU A N 1
ATOM 2122 C CA . LEU A 1 282 ? -9.294 2.231 11.285 1.00 98.75 282 LEU A CA 1
ATOM 2123 C C . LEU A 1 282 ? -9.879 3.345 10.413 1.00 98.75 282 LEU A C 1
ATOM 2125 O O . LEU A 1 282 ? -10.459 4.286 10.944 1.00 98.75 282 LEU A O 1
ATOM 2129 N N . LEU A 1 283 ? -9.749 3.255 9.093 1.00 98.69 283 LEU A N 1
ATOM 2130 C CA . LEU A 1 283 ? -10.530 4.075 8.165 1.00 98.69 283 LEU A CA 1
ATOM 2131 C C . LEU A 1 283 ? -11.845 3.344 7.934 1.00 98.69 283 LEU A C 1
ATOM 2133 O O . LEU A 1 283 ? -11.904 2.368 7.185 1.00 98.69 283 LEU A O 1
ATOM 2137 N N . GLN A 1 284 ? -12.880 3.793 8.633 1.00 98.06 284 GLN A N 1
ATOM 2138 C CA . GLN A 1 284 ? -14.196 3.180 8.587 1.00 98.06 284 GLN A CA 1
ATOM 2139 C C . GLN A 1 284 ? -15.069 3.858 7.533 1.00 98.06 284 GLN A C 1
ATOM 2141 O O . GLN A 1 284 ? -15.144 5.088 7.500 1.00 98.06 284 GLN A O 1
ATOM 2146 N N . TRP A 1 285 ? -15.764 3.060 6.721 1.00 95.88 285 TRP A N 1
ATOM 2147 C CA . TRP A 1 285 ? -16.773 3.569 5.787 1.00 95.88 285 TRP A CA 1
ATOM 2148 C C . TRP A 1 285 ? -17.888 4.339 6.506 1.00 95.88 285 TRP A C 1
ATOM 2150 O O . TRP A 1 285 ? -18.368 3.909 7.565 1.00 95.88 285 TRP A O 1
ATOM 2160 N N . ARG A 1 286 ? -18.285 5.468 5.912 1.00 93.06 286 ARG A N 1
ATOM 2161 C CA . ARG A 1 286 ? -19.374 6.336 6.381 1.00 93.06 286 ARG A CA 1
ATOM 2162 C C . ARG A 1 286 ? -20.717 5.960 5.772 1.00 93.06 286 ARG A C 1
ATOM 2164 O O . ARG A 1 286 ? -20.742 5.559 4.589 1.00 93.06 286 ARG A O 1
#

Organism: NCBI:txid433924